Protein AF-C5FJ53-F1 (afdb_monomer_lite)

Sequence (324 aa):
MSSQLTPERYTAMDILFANTPKKEEKKKDEIVMPGLEPKLEISQISFTSEFIPLEDAFGDQIPAKVPLSEVIWNDHQASTCRITSSVELDSQTAEPGPSINYDMLNKMIINVPRRMPDTYVKAFQILALTRVRYLAAYQVFMEEKRNTTDSFATGKILFDKKLHIHRNPTLYSKSVAAENEAALRKIFTECAKLKEQFEEYRRNLMRSIYELIRVKGLAMPYIVRLRAAYLEVQRQCQEQKERERLEKVRLENERNEKKRLAREKTRRENAQKVALKEDAATKARKALEAEAWAAYLAKSKRQREEDEADHSRGAKRVNLGNGY

Organism: Arthroderma otae (strain ATCC MYA-4605 / CBS 113480) (NCBI:txid554155)

Radius of gyration: 55.35 Å; chains: 1; bounding box: 138×81×182 Å

Structure (mmCIF, N/CA/C/O backbone):
data_AF-C5FJ53-F1
#
_entry.id   AF-C5FJ53-F1
#
loop_
_atom_site.group_PDB
_atom_site.id
_atom_site.type_symbol
_atom_site.label_atom_id
_atom_site.label_alt_id
_atom_site.label_comp_id
_atom_site.label_asym_id
_atom_site.label_entity_id
_atom_site.label_seq_id
_atom_site.pdbx_PDB_ins_code
_atom_site.Cartn_x
_atom_site.Cartn_y
_atom_site.Cartn_z
_atom_site.occupancy
_atom_site.B_iso_or_equiv
_atom_site.auth_seq_id
_atom_site.auth_comp_id
_atom_site.auth_asym_id
_atom_site.auth_atom_id
_atom_site.pdbx_PDB_model_num
ATOM 1 N N . MET A 1 1 ? 11.685 68.235 -24.051 1.00 38.06 1 MET A N 1
ATOM 2 C CA . MET A 1 1 ? 12.787 67.469 -23.440 1.00 38.06 1 MET A CA 1
ATOM 3 C C . MET A 1 1 ? 12.927 66.155 -24.184 1.00 38.06 1 MET A C 1
ATOM 5 O O . MET A 1 1 ? 11.978 65.393 -24.227 1.00 38.06 1 MET A O 1
ATOM 9 N N . SER A 1 2 ? 14.069 66.042 -24.858 1.00 28.28 2 SER A N 1
ATOM 10 C CA . SER A 1 2 ? 14.897 64.884 -25.212 1.00 28.28 2 SER A CA 1
ATOM 11 C C . SER A 1 2 ? 14.345 63.466 -25.426 1.00 28.28 2 SER A C 1
ATOM 13 O O . SER A 1 2 ? 13.610 62.918 -24.614 1.00 28.28 2 SER A O 1
ATOM 15 N N . SER A 1 3 ? 14.963 62.876 -26.464 1.00 30.33 3 SER A N 1
ATOM 16 C CA . SER A 1 3 ? 15.397 61.478 -26.682 1.00 30.33 3 SER A CA 1
ATOM 17 C C . SER A 1 3 ? 14.323 60.433 -26.999 1.00 30.33 3 SER A C 1
ATOM 19 O O . SER A 1 3 ? 13.545 60.061 -26.136 1.00 30.33 3 SER A O 1
ATOM 21 N N . GLN A 1 4 ? 14.153 60.046 -28.273 1.00 30.70 4 GLN A N 1
ATOM 22 C CA . GLN A 1 4 ? 14.988 59.115 -29.075 1.00 30.70 4 GLN A CA 1
ATOM 23 C C . GLN A 1 4 ? 14.782 57.639 -28.676 1.00 30.70 4 GLN A C 1
ATOM 25 O O . GLN A 1 4 ? 15.189 57.253 -27.590 1.00 30.70 4 GLN A O 1
ATOM 30 N N . LEU A 1 5 ? 14.256 56.803 -29.585 1.00 31.23 5 LEU A N 1
ATOM 31 C CA . LEU A 1 5 ? 15.034 55.774 -30.304 1.00 31.23 5 LEU A CA 1
ATOM 32 C C . LEU A 1 5 ? 14.147 54.908 -31.228 1.00 31.23 5 LEU A C 1
ATOM 34 O O . LEU A 1 5 ? 13.017 54.549 -30.928 1.00 31.23 5 LEU A O 1
ATOM 38 N N . THR A 1 6 ? 14.750 54.665 -32.384 1.00 41.12 6 THR A N 1
ATOM 39 C CA . THR A 1 6 ? 14.455 53.939 -33.632 1.00 41.12 6 THR A CA 1
ATOM 40 C C . THR A 1 6 ? 13.699 52.594 -33.626 1.00 41.12 6 THR A C 1
ATOM 42 O O . THR A 1 6 ? 13.619 51.924 -32.603 1.00 41.12 6 THR A O 1
ATOM 45 N N . PRO A 1 7 ? 13.227 52.151 -34.820 1.00 41.06 7 PRO A N 1
ATOM 46 C CA . PRO A 1 7 ? 12.504 50.900 -35.027 1.00 41.06 7 PRO A CA 1
ATOM 47 C C . PRO A 1 7 ? 13.460 49.740 -35.344 1.00 41.06 7 PRO A C 1
ATOM 49 O O . PRO A 1 7 ? 14.230 49.813 -36.304 1.00 41.06 7 PRO A O 1
ATOM 52 N N . GLU A 1 8 ? 13.368 48.634 -34.606 1.00 36.00 8 GLU A N 1
ATOM 53 C CA . GLU A 1 8 ? 13.992 47.377 -35.024 1.00 36.00 8 GLU A CA 1
ATOM 54 C C . GLU A 1 8 ? 13.001 46.505 -35.795 1.00 36.00 8 GLU A C 1
ATOM 56 O O . GLU A 1 8 ? 11.926 46.119 -35.338 1.00 36.00 8 GLU A O 1
ATOM 61 N N . ARG A 1 9 ? 13.408 46.248 -37.037 1.00 34.94 9 ARG A N 1
ATOM 62 C CA . ARG A 1 9 ? 12.821 45.332 -38.002 1.00 34.94 9 ARG A CA 1
ATOM 63 C C . ARG A 1 9 ? 12.838 43.910 -37.440 1.00 34.94 9 ARG A C 1
ATOM 65 O O . ARG A 1 9 ? 13.885 43.268 -37.461 1.00 34.94 9 ARG A O 1
ATOM 72 N N . TYR A 1 10 ? 11.680 43.374 -37.073 1.00 29.88 10 TYR A N 1
ATOM 73 C CA . TYR A 1 10 ? 11.502 41.925 -37.074 1.00 29.88 10 TYR A CA 1
ATOM 74 C C . TYR A 1 10 ? 11.231 41.471 -38.507 1.00 29.88 10 TYR A C 1
ATOM 76 O O . TYR A 1 10 ? 10.273 41.882 -39.163 1.00 29.88 10 TYR A O 1
ATOM 84 N N . THR A 1 11 ? 12.172 40.688 -39.018 1.00 35.72 11 THR A N 1
ATOM 85 C CA . THR A 1 11 ? 12.130 40.055 -40.330 1.00 35.72 11 THR A CA 1
ATOM 86 C C . THR A 1 11 ? 11.096 38.934 -40.327 1.00 35.72 11 THR A C 1
ATOM 88 O O . THR A 1 11 ? 10.921 38.209 -39.352 1.00 35.72 11 THR A O 1
ATOM 91 N N . ALA A 1 12 ? 10.381 38.822 -41.443 1.00 35.25 12 ALA A N 1
ATOM 92 C CA . ALA A 1 12 ? 9.337 37.845 -41.689 1.00 35.25 12 ALA A CA 1
ATOM 93 C C . ALA A 1 12 ? 9.888 36.408 -41.675 1.00 35.25 12 ALA A C 1
ATOM 95 O O . ALA A 1 12 ? 10.309 35.901 -42.709 1.00 35.25 12 ALA A O 1
ATOM 96 N N . MET A 1 13 ? 9.881 35.758 -40.510 1.00 33.44 13 MET A N 1
ATOM 97 C CA . MET A 1 13 ? 10.028 34.300 -40.379 1.00 33.44 13 MET A CA 1
ATOM 98 C C . MET A 1 13 ? 9.251 33.690 -39.195 1.00 33.44 13 MET A C 1
ATOM 100 O O . MET A 1 13 ? 9.350 32.490 -38.977 1.00 33.44 13 MET A O 1
ATOM 104 N N . ASP A 1 14 ? 8.406 34.459 -38.496 1.00 35.28 14 ASP A N 1
ATOM 105 C CA . ASP A 1 14 ? 7.606 33.954 -37.360 1.00 35.28 14 ASP A CA 1
ATOM 106 C C . ASP A 1 14 ? 6.097 33.808 -37.657 1.00 35.28 14 ASP A C 1
ATOM 108 O O . ASP A 1 14 ? 5.305 33.501 -36.770 1.00 35.28 14 ASP A O 1
ATOM 112 N N . ILE A 1 15 ? 5.665 33.979 -38.915 1.00 38.03 15 ILE A N 1
ATOM 113 C CA . ILE A 1 15 ? 4.230 34.003 -39.293 1.00 38.03 15 ILE A CA 1
ATOM 114 C C . ILE A 1 15 ? 3.794 32.744 -40.079 1.00 38.03 15 ILE A C 1
ATOM 116 O O . ILE A 1 15 ? 2.753 32.735 -40.725 1.00 38.03 15 ILE A O 1
ATOM 120 N N . LEU A 1 16 ? 4.539 31.631 -40.022 1.00 32.56 16 LEU A N 1
ATOM 121 C CA . LEU A 1 16 ? 4.190 30.419 -40.797 1.00 32.56 16 LEU A CA 1
ATOM 122 C C . LEU A 1 16 ? 3.859 29.147 -40.001 1.00 32.56 16 LEU A C 1
ATOM 124 O O . LEU A 1 16 ? 3.603 28.118 -40.617 1.00 32.56 16 LEU A O 1
ATOM 128 N N . PHE A 1 17 ? 3.741 29.199 -38.667 1.00 36.19 17 PHE A N 1
ATOM 129 C CA . PHE A 1 17 ? 3.297 28.031 -37.876 1.00 36.19 17 PHE A CA 1
ATOM 130 C C . PHE A 1 17 ? 2.236 28.319 -36.805 1.00 36.19 17 PHE A C 1
ATOM 132 O O . PHE A 1 17 ? 2.062 27.544 -35.868 1.00 36.19 17 PHE A O 1
ATOM 139 N N . ALA A 1 18 ? 1.455 29.383 -36.968 1.00 36.34 18 ALA A N 1
ATOM 140 C CA . ALA A 1 18 ? 0.259 29.616 -36.164 1.00 36.34 18 ALA A CA 1
ATOM 141 C C . ALA A 1 18 ? -0.982 29.404 -37.034 1.00 36.34 18 ALA A C 1
ATOM 143 O O . ALA A 1 18 ? -1.546 30.375 -37.516 1.00 36.34 18 ALA A O 1
ATOM 144 N N . ASN A 1 19 ? -1.331 28.141 -37.311 1.00 36.72 19 ASN A N 1
ATOM 145 C CA . ASN A 1 19 ? -2.699 27.660 -37.573 1.00 36.72 19 ASN A CA 1
ATOM 146 C C . ASN A 1 19 ? -2.670 26.208 -38.073 1.00 36.72 19 ASN A C 1
ATOM 148 O O . ASN A 1 19 ? -2.730 25.929 -39.267 1.00 36.72 19 ASN A O 1
ATOM 152 N N . THR A 1 20 ? -2.638 25.260 -37.137 1.00 31.09 20 THR A N 1
ATOM 153 C CA . THR A 1 20 ? -3.285 23.958 -37.346 1.00 31.09 20 THR A CA 1
ATOM 154 C C . THR A 1 20 ? -4.232 23.699 -36.171 1.00 31.09 20 THR A C 1
ATOM 156 O O . THR A 1 20 ? -3.906 24.062 -35.037 1.00 31.09 20 THR A O 1
ATOM 159 N N . PRO A 1 21 ? -5.443 23.163 -36.418 1.00 32.06 21 PRO A N 1
ATOM 160 C CA . PRO A 1 21 ? -6.493 23.124 -35.413 1.00 32.06 21 PRO A CA 1
ATOM 161 C C . PRO A 1 21 ? -6.109 22.177 -34.278 1.00 32.06 21 PRO A C 1
ATOM 163 O O . PRO A 1 21 ? -5.765 21.016 -34.514 1.00 32.06 21 PRO A O 1
ATOM 166 N N . LYS A 1 22 ? -6.204 22.679 -33.040 1.00 30.47 22 LYS A N 1
ATOM 167 C CA . LYS A 1 22 ? -6.139 21.883 -31.813 1.00 30.47 22 LYS A CA 1
ATOM 168 C C . LYS A 1 22 ? -7.202 20.792 -31.897 1.00 30.47 22 LYS A C 1
ATOM 170 O O . LYS A 1 22 ? -8.390 21.055 -31.735 1.00 30.47 22 LYS A O 1
ATOM 175 N N . LYS A 1 23 ? -6.764 19.567 -32.171 1.00 32.50 23 LYS A N 1
ATOM 176 C CA . LYS A 1 23 ? -7.568 18.369 -31.962 1.00 32.50 23 LYS A CA 1
ATOM 177 C C . LYS A 1 23 ? -7.852 18.321 -30.465 1.00 32.50 23 LYS A C 1
ATOM 179 O O . LYS A 1 23 ? -6.918 18.182 -29.681 1.00 32.50 23 LYS A O 1
ATOM 184 N N . GLU A 1 24 ? -9.112 18.506 -30.090 1.00 35.25 24 GLU A N 1
ATOM 185 C CA . GLU A 1 24 ? -9.587 18.276 -28.733 1.00 35.25 24 GLU A CA 1
ATOM 186 C C . GLU A 1 24 ? -9.126 16.883 -28.296 1.00 35.25 24 GLU A C 1
ATOM 188 O O . GLU A 1 24 ? -9.609 15.853 -28.780 1.00 35.25 24 GLU A O 1
ATOM 193 N N . GLU A 1 25 ? -8.139 16.846 -27.403 1.00 34.62 25 GLU A N 1
ATOM 194 C CA . GLU A 1 25 ? -7.894 15.671 -26.593 1.00 34.62 25 GLU A CA 1
ATOM 195 C C . GLU A 1 25 ? -9.165 15.470 -25.782 1.00 34.62 25 GLU A C 1
ATOM 197 O O . GLU A 1 25 ? -9.445 16.203 -24.833 1.00 34.62 25 GLU A O 1
ATOM 202 N N . LYS A 1 26 ? -9.973 14.488 -26.197 1.00 33.44 26 LYS A N 1
ATOM 203 C CA . LYS A 1 26 ? -10.979 13.889 -25.329 1.00 33.44 26 LYS A CA 1
ATOM 204 C C . LYS A 1 26 ? -10.284 13.635 -24.000 1.00 33.44 26 LYS A C 1
ATOM 206 O O . LYS A 1 26 ? -9.439 12.739 -23.933 1.00 33.44 26 LYS A O 1
ATOM 211 N N . LYS A 1 27 ? -10.629 14.425 -22.978 1.00 36.28 27 LYS A N 1
ATOM 212 C CA . LYS A 1 27 ? -10.390 14.075 -21.583 1.00 36.28 27 LYS A CA 1
ATOM 213 C C . LYS A 1 27 ? -10.936 12.664 -21.444 1.00 36.28 27 LYS A C 1
ATOM 215 O O . LYS A 1 27 ? -12.145 12.454 -21.458 1.00 36.28 27 LYS A O 1
ATOM 220 N N . LYS A 1 28 ? -10.041 11.678 -21.456 1.00 35.47 28 LYS A N 1
ATOM 221 C CA . LYS A 1 28 ? -10.378 10.384 -20.898 1.00 35.47 28 LYS A CA 1
ATOM 222 C C . LYS A 1 28 ? -10.712 10.714 -19.462 1.00 35.47 28 LYS A C 1
ATOM 224 O O . LYS A 1 28 ? -9.880 11.322 -18.793 1.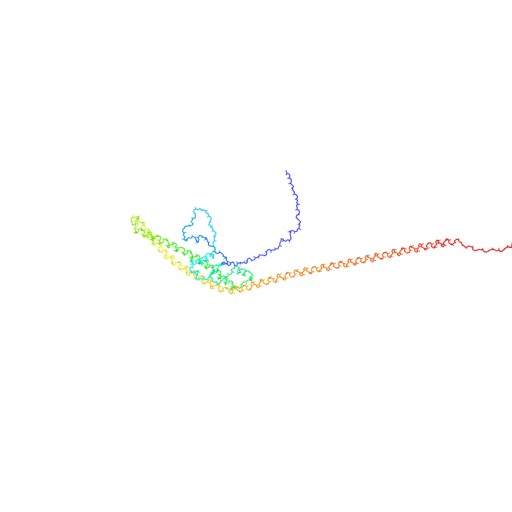00 35.47 28 LYS A O 1
ATOM 229 N N . ASP A 1 29 ? -11.919 10.369 -19.045 1.00 33.62 29 ASP A N 1
ATOM 230 C CA . ASP A 1 29 ? -12.224 10.237 -17.635 1.00 33.62 29 ASP A CA 1
ATOM 231 C C . ASP A 1 29 ? -11.165 9.288 -17.078 1.00 33.62 29 ASP A C 1
ATOM 233 O O . ASP A 1 29 ? -11.196 8.070 -17.282 1.00 33.62 29 ASP A O 1
ATOM 237 N N . GLU A 1 30 ? -10.122 9.877 -16.504 1.00 34.84 30 GLU A N 1
ATOM 238 C CA . GLU A 1 30 ? -9.178 9.172 -15.676 1.00 34.84 30 GLU A CA 1
ATOM 239 C C . GLU A 1 30 ? -10.055 8.665 -14.543 1.00 34.84 30 GLU A C 1
ATOM 241 O O . GLU A 1 30 ? -10.566 9.443 -13.737 1.00 34.84 30 GLU A O 1
ATOM 246 N N . ILE A 1 31 ? -10.340 7.363 -14.544 1.00 36.78 31 ILE A N 1
ATOM 247 C CA . ILE A 1 31 ? -10.927 6.712 -13.384 1.00 36.78 31 ILE A CA 1
ATOM 248 C C . ILE A 1 31 ? -9.827 6.779 -12.324 1.00 36.78 31 ILE A C 1
ATOM 250 O O . ILE A 1 31 ? -9.048 5.842 -12.155 1.00 36.78 31 ILE A O 1
ATOM 254 N N . VAL A 1 32 ? -9.718 7.934 -11.665 1.00 34.34 32 VAL A N 1
ATOM 255 C CA . VAL A 1 32 ? -8.952 8.108 -10.442 1.00 34.34 32 VAL A CA 1
ATOM 256 C C . VAL A 1 32 ? -9.669 7.231 -9.442 1.00 34.34 32 VAL A C 1
ATOM 258 O O . VAL A 1 32 ? -10.730 7.568 -8.929 1.00 34.34 32 VAL A O 1
ATOM 261 N N . MET A 1 33 ? -9.135 6.031 -9.269 1.00 37.84 33 MET A N 1
ATOM 262 C CA . MET A 1 33 ? -9.578 5.092 -8.263 1.00 37.84 33 MET A CA 1
ATOM 263 C C . MET A 1 33 ? -9.281 5.696 -6.890 1.00 37.84 33 MET A C 1
ATOM 265 O O . MET A 1 33 ? -8.108 5.755 -6.513 1.00 37.84 33 MET A O 1
ATOM 269 N N . PRO A 1 34 ? -10.295 6.135 -6.125 1.00 34.12 34 PRO A N 1
ATOM 270 C CA . PRO A 1 34 ? -10.064 6.601 -4.768 1.00 34.12 34 PRO A CA 1
ATOM 271 C C . PRO A 1 34 ? -9.574 5.396 -3.951 1.00 34.12 34 PRO A C 1
ATOM 273 O O . PRO A 1 34 ? -10.239 4.359 -3.936 1.00 34.12 34 PRO A O 1
ATOM 276 N N . GLY A 1 35 ? -8.405 5.497 -3.311 1.00 40.66 35 GLY A N 1
ATOM 277 C CA . GLY A 1 35 ? -7.910 4.464 -2.383 1.00 40.66 35 GLY A CA 1
ATOM 278 C C . GLY A 1 35 ? -6.490 3.927 -2.610 1.00 40.66 35 GLY A C 1
ATOM 279 O O . GLY A 1 35 ? -6.059 3.061 -1.851 1.00 40.66 35 GLY A O 1
ATOM 280 N N . LEU A 1 36 ? -5.744 4.440 -3.596 1.00 43.88 36 LEU A N 1
ATOM 281 C CA . LEU A 1 36 ? -4.305 4.155 -3.772 1.00 43.88 36 LEU A CA 1
ATOM 282 C C . LEU A 1 36 ? -3.393 5.283 -3.260 1.00 43.88 36 LEU A C 1
ATOM 284 O O . LEU A 1 36 ? -2.184 5.244 -3.486 1.00 43.88 36 LEU A O 1
ATOM 288 N N . GLU A 1 37 ? -3.951 6.270 -2.551 1.00 43.34 37 GLU A N 1
ATOM 289 C CA . GLU A 1 37 ? -3.151 7.297 -1.888 1.00 43.34 37 GLU A CA 1
ATOM 290 C C . GLU A 1 37 ? -2.375 6.702 -0.696 1.00 43.34 37 GLU A C 1
ATOM 292 O O . GLU A 1 37 ? -2.922 5.918 0.095 1.00 43.34 37 GLU A O 1
ATOM 297 N N . PRO A 1 38 ? -1.085 7.048 -0.552 1.00 44.16 38 PRO A N 1
ATOM 298 C CA . PRO A 1 38 ? -0.211 6.407 0.421 1.00 44.16 38 PRO A CA 1
ATOM 299 C C . PRO A 1 38 ? -0.461 6.854 1.866 1.00 44.16 38 PRO A C 1
ATOM 301 O O . PRO A 1 38 ? 0.029 6.191 2.776 1.00 44.16 38 PRO A O 1
ATOM 304 N N . LYS A 1 39 ? -1.201 7.941 2.120 1.00 47.34 39 LYS A N 1
ATOM 305 C CA . LYS A 1 39 ? -1.243 8.556 3.453 1.00 47.34 39 LYS A CA 1
ATOM 306 C C . LYS A 1 39 ? -2.652 8.989 3.850 1.00 47.34 39 LYS A C 1
ATOM 308 O O . LYS A 1 39 ? -3.074 10.105 3.580 1.00 47.34 39 LYS A O 1
ATOM 313 N N . LEU A 1 40 ? -3.362 8.099 4.544 1.00 52.38 40 LEU A N 1
ATOM 314 C CA . LEU A 1 40 ? -4.388 8.532 5.492 1.00 52.38 40 LEU A CA 1
ATOM 315 C C . LEU A 1 40 ? -3.639 9.122 6.690 1.00 52.38 40 LEU A C 1
ATOM 317 O O . LEU A 1 40 ? -3.005 8.403 7.463 1.00 52.38 40 LEU A O 1
ATOM 321 N N . GLU A 1 41 ? -3.614 10.446 6.750 1.00 46.38 41 GLU A N 1
ATOM 322 C CA . GLU A 1 41 ? -2.943 11.209 7.796 1.00 46.38 41 GLU A CA 1
ATOM 323 C C . GLU A 1 41 ? -3.927 11.482 8.933 1.00 46.38 41 GLU A C 1
ATOM 325 O O . GLU A 1 41 ? -5.022 11.996 8.693 1.00 46.38 41 GLU A O 1
ATOM 330 N N . ILE A 1 42 ? -3.535 11.170 10.169 1.00 40.50 42 ILE A N 1
ATOM 331 C CA . ILE A 1 42 ? -4.319 11.522 11.357 1.00 40.50 42 ILE A CA 1
ATOM 332 C C . ILE A 1 42 ? -3.659 12.730 12.031 1.00 40.50 42 ILE A C 1
ATOM 334 O O . ILE A 1 42 ? -2.433 12.865 12.040 1.00 40.50 42 ILE A O 1
ATOM 338 N N . SER A 1 43 ? -4.467 13.646 12.569 1.00 40.72 43 SER A N 1
ATOM 339 C CA . SER A 1 43 ? -3.953 14.743 13.390 1.00 40.72 43 SER A CA 1
ATOM 340 C C . SER A 1 43 ? -3.283 14.190 14.652 1.00 40.72 43 SER A C 1
ATOM 342 O O . SER A 1 43 ? -3.821 13.314 15.320 1.00 40.72 43 SER A O 1
ATOM 344 N N . GLN A 1 44 ? -2.114 14.723 15.016 1.00 40.66 44 GLN A N 1
ATOM 345 C CA . GLN A 1 44 ? -1.325 14.248 16.163 1.00 40.66 44 GLN A CA 1
ATOM 346 C C . GLN A 1 44 ? -2.086 14.337 17.509 1.00 40.66 44 GLN A C 1
ATOM 348 O O . GLN A 1 44 ? -1.779 13.605 18.444 1.00 40.66 44 GLN A O 1
ATOM 353 N N . ILE A 1 45 ? -3.150 15.153 17.567 1.00 40.12 45 ILE A N 1
ATOM 354 C CA . ILE A 1 45 ? -4.088 15.301 18.697 1.00 40.12 45 ILE A CA 1
ATOM 355 C C . ILE A 1 45 ? -4.749 13.958 19.090 1.00 40.12 45 ILE A C 1
ATOM 357 O O . ILE A 1 45 ? -5.128 13.754 20.249 1.00 40.12 45 ILE A O 1
ATOM 361 N N . SER A 1 46 ? -4.859 12.995 18.166 1.00 42.12 46 SER A N 1
ATOM 362 C CA . SER A 1 46 ? -5.388 11.662 18.478 1.00 42.12 46 SER A CA 1
ATOM 363 C C . SER A 1 46 ? -4.427 10.789 19.304 1.00 42.12 46 SER A C 1
ATOM 365 O O . SER A 1 46 ? -4.903 9.853 19.942 1.00 42.12 46 SER A O 1
ATOM 367 N N . PHE A 1 47 ? -3.120 11.095 19.337 1.00 34.62 47 PHE A N 1
ATOM 368 C CA . PHE A 1 47 ? -2.068 10.266 19.963 1.00 34.62 47 PHE A CA 1
ATOM 369 C C . PHE A 1 47 ? -1.698 10.645 21.398 1.00 34.62 47 PHE A C 1
ATOM 371 O O . PHE A 1 47 ? -0.993 9.896 22.066 1.00 34.62 47 PHE A O 1
ATOM 378 N N . THR A 1 48 ? -2.157 11.790 21.893 1.00 34.38 48 THR A N 1
ATOM 379 C CA . THR A 1 48 ? -1.583 12.434 23.083 1.00 34.38 48 THR A CA 1
ATOM 380 C C . THR A 1 48 ? -2.577 12.597 24.237 1.00 34.38 48 THR A C 1
ATOM 382 O O . THR A 1 48 ? -2.730 13.701 24.753 1.00 34.38 48 THR A O 1
ATOM 385 N N . SER A 1 49 ? -3.273 11.544 24.685 1.00 35.19 49 SER A N 1
ATOM 386 C CA . SER A 1 49 ? -3.895 11.620 26.025 1.00 35.19 49 SER A CA 1
ATOM 387 C C . SER A 1 49 ? -3.978 10.306 26.794 1.00 35.19 49 SER A C 1
ATOM 389 O O . SER A 1 49 ? -5.030 9.953 27.316 1.00 35.19 49 SER A O 1
ATOM 391 N N . GLU A 1 50 ? -2.857 9.611 26.973 1.00 31.14 50 GLU A N 1
ATOM 392 C CA . GLU A 1 50 ? -2.804 8.710 28.135 1.00 31.14 50 GLU A CA 1
ATOM 393 C C . GLU A 1 50 ? -2.665 9.484 29.462 1.00 31.14 50 GLU A C 1
ATOM 395 O O . GLU A 1 50 ? -3.008 8.940 30.504 1.00 31.14 50 GLU A O 1
ATOM 400 N N . PHE A 1 51 ? -2.294 10.774 29.453 1.00 32.75 51 PHE A N 1
ATOM 401 C CA . PHE A 1 51 ? -2.316 11.645 30.636 1.00 32.75 51 PHE A CA 1
ATOM 402 C C . PHE A 1 51 ? -2.595 13.115 30.214 1.00 32.75 51 PHE A C 1
ATOM 404 O O . PHE A 1 51 ? -1.995 13.602 29.267 1.00 32.75 51 PHE A O 1
ATOM 411 N N . ILE A 1 52 ? -3.562 13.769 30.873 1.00 29.53 52 ILE A N 1
ATOM 412 C CA . ILE A 1 52 ? -4.065 15.177 30.806 1.00 29.53 52 ILE A CA 1
ATOM 413 C C . ILE A 1 52 ? -3.031 16.259 30.356 1.00 29.53 52 ILE A C 1
ATOM 415 O O . ILE A 1 52 ? -1.869 16.118 30.724 1.00 29.53 52 ILE A O 1
ATOM 419 N N . PRO A 1 53 ? -3.433 17.474 29.896 1.00 32.84 53 PRO A N 1
ATOM 420 C CA . PRO A 1 53 ? -4.176 17.915 28.703 1.00 32.84 53 PRO A CA 1
ATOM 421 C C . PRO A 1 53 ? -3.218 18.508 27.624 1.00 32.84 53 PRO A C 1
ATOM 423 O O . PRO A 1 53 ? -2.056 18.782 27.901 1.00 32.84 53 PRO A O 1
ATOM 426 N N . LEU A 1 54 ? -3.693 18.798 26.407 1.00 30.03 54 LEU A N 1
ATOM 427 C CA . LEU A 1 54 ? -2.974 19.689 25.474 1.00 30.03 54 LEU A CA 1
ATOM 428 C C . LEU A 1 54 ? -3.863 20.872 25.091 1.00 30.03 54 LEU A C 1
ATOM 430 O O . LEU A 1 54 ? -4.351 20.977 23.971 1.00 30.03 54 LEU A O 1
ATOM 434 N N . GLU A 1 55 ? -4.054 21.775 26.043 1.00 33.31 55 GLU A N 1
ATOM 435 C CA . GLU A 1 55 ? -3.798 23.172 25.717 1.00 33.31 55 GLU A CA 1
ATOM 436 C C . GLU A 1 55 ? -2.430 23.476 26.317 1.00 33.31 55 GLU A C 1
ATOM 438 O O . GLU A 1 55 ? -2.249 23.397 27.533 1.00 33.31 55 GLU A O 1
ATOM 443 N N . ASP A 1 56 ? -1.448 23.739 25.459 1.00 32.75 56 ASP A N 1
ATOM 444 C CA . ASP A 1 56 ? -0.208 24.342 25.919 1.00 32.75 56 ASP A CA 1
ATOM 445 C C . ASP A 1 56 ? -0.528 25.784 26.334 1.00 32.75 56 ASP A C 1
ATOM 447 O O . ASP A 1 56 ? -1.229 26.507 25.620 1.00 32.75 56 ASP A O 1
ATOM 451 N N . ALA A 1 57 ? -0.033 26.216 27.492 1.00 35.22 57 ALA A N 1
ATOM 452 C CA . ALA A 1 57 ? -0.292 27.548 28.041 1.00 35.22 57 ALA A CA 1
ATOM 453 C C . ALA A 1 57 ? 0.367 28.680 27.217 1.00 35.22 57 ALA A C 1
ATOM 455 O O . ALA A 1 57 ? 0.257 29.853 27.577 1.00 35.22 57 ALA A O 1
ATOM 456 N N . PHE A 1 58 ? 1.040 28.344 26.111 1.00 34.78 58 PHE A N 1
ATOM 457 C CA . PHE A 1 58 ? 1.803 29.258 25.270 1.00 34.78 58 PHE A CA 1
ATOM 458 C C . PHE A 1 58 ? 1.664 28.921 23.770 1.00 34.78 58 PHE A C 1
ATOM 460 O O . PHE A 1 58 ? 2.587 28.417 23.153 1.00 34.78 58 PHE A O 1
ATOM 467 N N . GLY A 1 59 ? 0.504 29.206 23.173 1.00 41.91 59 GLY A N 1
ATOM 468 C CA . GLY A 1 59 ? 0.363 29.835 21.843 1.00 41.91 59 GLY A CA 1
ATOM 469 C C . GLY A 1 59 ? 1.125 29.367 20.583 1.00 41.91 59 GLY A C 1
ATOM 470 O O . GLY A 1 59 ? 1.080 30.131 19.621 1.00 41.91 59 GLY A O 1
ATOM 471 N N . ASP A 1 60 ? 1.761 28.194 20.509 1.00 31.77 60 ASP A N 1
ATOM 472 C CA . ASP A 1 60 ? 2.524 27.767 19.317 1.00 31.77 60 ASP A CA 1
ATOM 473 C C . ASP A 1 60 ? 1.920 26.571 18.540 1.00 31.77 60 ASP A C 1
ATOM 475 O O . ASP A 1 60 ? 1.120 25.781 19.040 1.00 31.77 60 ASP A O 1
ATOM 479 N N . GLN A 1 61 ? 2.262 26.505 17.243 1.00 38.28 61 GLN A N 1
ATOM 480 C CA . GLN A 1 61 ? 1.629 25.699 16.186 1.00 38.28 61 GLN A CA 1
ATOM 481 C C . GLN A 1 61 ? 1.568 24.183 16.466 1.00 38.28 61 GLN A C 1
ATOM 483 O O . GLN A 1 61 ? 2.569 23.548 16.784 1.00 38.28 61 GLN A O 1
ATOM 488 N N . ILE A 1 62 ? 0.397 23.585 16.205 1.00 39.28 62 ILE A N 1
ATOM 489 C CA . ILE A 1 62 ? 0.162 22.129 16.193 1.00 39.28 62 ILE A CA 1
ATOM 490 C C . ILE A 1 62 ? 1.142 21.455 15.202 1.00 39.28 62 ILE A C 1
ATOM 492 O O . ILE A 1 62 ? 1.070 21.767 14.007 1.00 39.28 62 ILE A O 1
ATOM 496 N N . PRO A 1 63 ? 2.028 20.527 15.628 1.00 43.81 63 PRO A N 1
ATOM 497 C CA . PRO A 1 63 ? 2.994 19.899 14.729 1.00 43.81 63 PRO A CA 1
ATOM 498 C C . PRO A 1 63 ? 2.397 18.767 13.870 1.00 43.81 63 PRO A C 1
ATOM 500 O O . PRO A 1 63 ? 1.231 18.387 13.988 1.00 43.81 63 PRO A O 1
ATOM 503 N N . ALA A 1 64 ? 3.228 18.283 12.939 1.00 47.25 64 ALA A N 1
ATOM 504 C CA . ALA A 1 64 ? 2.891 17.504 11.748 1.00 47.25 64 ALA A CA 1
ATOM 505 C C . ALA A 1 64 ? 2.019 16.251 11.974 1.00 47.25 64 ALA A C 1
ATOM 507 O O . ALA A 1 64 ? 2.225 15.458 12.889 1.00 47.25 64 ALA A O 1
ATOM 508 N N . LYS A 1 65 ? 1.070 16.039 11.051 1.00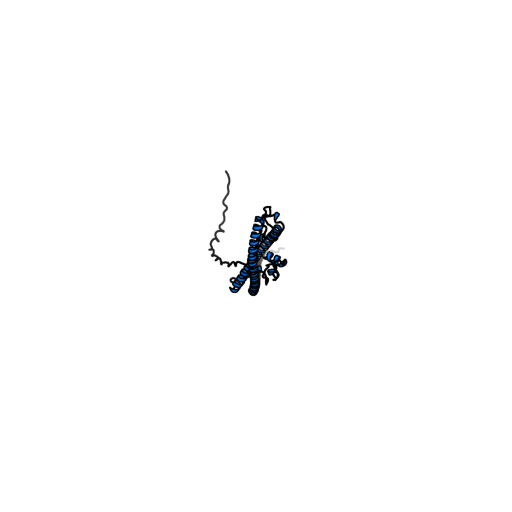 58.66 65 LYS A N 1
ATOM 509 C CA . LYS A 1 65 ? 0.228 14.838 10.984 1.00 58.66 65 LYS A CA 1
ATOM 510 C C . LYS A 1 65 ? 1.094 13.581 10.825 1.00 58.66 65 LYS A C 1
ATOM 512 O O . LYS A 1 65 ? 1.962 13.539 9.953 1.00 58.66 65 LYS A O 1
ATOM 517 N N . VAL A 1 66 ? 0.826 12.554 11.629 1.00 63.66 66 VAL A N 1
ATOM 518 C CA . VAL A 1 66 ? 1.525 11.261 11.559 1.00 63.66 66 VAL A CA 1
ATOM 519 C C . VAL A 1 66 ? 0.742 10.324 10.626 1.00 63.66 66 VAL A C 1
ATOM 521 O O . VAL A 1 66 ? -0.494 10.277 10.704 1.00 63.66 66 VAL A O 1
ATOM 524 N N . PRO A 1 67 ? 1.404 9.577 9.722 1.00 71.69 67 PRO A N 1
ATOM 525 C CA . PRO A 1 67 ? 0.732 8.583 8.891 1.00 71.69 67 PRO A CA 1
ATOM 526 C C . PRO A 1 67 ? 0.091 7.477 9.737 1.00 71.69 67 PRO A C 1
ATOM 528 O O . PRO A 1 67 ? 0.724 6.919 10.631 1.00 71.69 67 PRO A O 1
ATOM 531 N N . LEU A 1 68 ? -1.139 7.078 9.406 1.00 74.81 68 LEU A N 1
ATOM 532 C CA . LEU A 1 68 ? -1.843 6.012 10.129 1.00 74.81 68 LEU A CA 1
ATOM 533 C C . LEU A 1 68 ? -1.116 4.654 10.085 1.00 74.81 68 LEU A C 1
ATOM 535 O O . LEU A 1 68 ? -1.249 3.852 11.002 1.00 74.81 68 LEU A O 1
ATOM 539 N N . SER A 1 69 ? -0.319 4.384 9.052 1.00 77.19 69 SER A N 1
ATOM 540 C CA . SER A 1 69 ? 0.506 3.172 9.008 1.00 77.19 69 SER A CA 1
ATOM 541 C C . SER A 1 69 ? 1.568 3.157 10.112 1.00 77.19 69 SER A C 1
ATOM 543 O O . SER A 1 69 ? 1.767 2.139 10.764 1.00 77.19 69 SER A O 1
ATOM 545 N N . GLU A 1 70 ? 2.217 4.289 10.376 1.00 79.56 70 GLU A N 1
ATOM 546 C CA . GLU A 1 70 ? 3.235 4.399 11.426 1.00 79.56 70 GLU A CA 1
ATOM 547 C C . GLU A 1 70 ? 2.626 4.175 12.813 1.00 79.56 70 GLU A C 1
ATOM 549 O O . GLU A 1 70 ? 3.182 3.466 13.646 1.00 79.56 70 GLU A O 1
ATOM 554 N N . VAL A 1 71 ? 1.418 4.693 13.013 1.00 76.25 71 VAL A N 1
ATOM 555 C CA . VAL A 1 71 ? 0.612 4.473 14.216 1.00 76.25 71 VAL A CA 1
ATOM 556 C C . VAL A 1 71 ? 0.351 2.990 14.452 1.00 76.25 71 VAL A C 1
ATOM 558 O O . VAL A 1 71 ? 0.653 2.467 15.524 1.00 76.25 71 VAL A O 1
ATOM 561 N N . ILE A 1 72 ? -0.214 2.313 13.448 1.00 80.31 72 ILE A N 1
ATOM 562 C CA . ILE A 1 72 ? -0.580 0.898 13.554 1.00 80.31 72 ILE A CA 1
ATOM 563 C C . ILE A 1 72 ? 0.668 0.056 13.830 1.00 80.31 72 ILE A C 1
ATOM 565 O O . ILE A 1 72 ? 0.622 -0.888 14.619 1.00 80.31 72 ILE A O 1
ATOM 569 N N . TRP A 1 73 ? 1.786 0.401 13.188 1.00 83.62 73 TRP A N 1
ATOM 570 C CA . TRP A 1 73 ? 3.056 -0.283 13.387 1.00 83.62 73 TRP A CA 1
ATOM 571 C C . TRP A 1 73 ? 3.601 -0.101 14.806 1.00 83.62 73 TRP A C 1
ATOM 573 O O . TRP A 1 73 ? 4.003 -1.079 15.434 1.00 83.62 73 TRP A O 1
ATOM 583 N N . ASN A 1 74 ? 3.560 1.117 15.343 1.00 79.00 74 ASN A N 1
ATOM 584 C CA . ASN A 1 74 ? 3.997 1.386 16.711 1.00 79.00 74 ASN A CA 1
ATOM 585 C C . ASN A 1 74 ? 3.136 0.629 17.730 1.00 79.00 74 ASN A C 1
ATOM 587 O O . ASN A 1 74 ? 3.678 0.018 18.650 1.00 79.00 74 ASN A O 1
ATOM 591 N N . ASP A 1 75 ? 1.816 0.590 17.532 1.00 75.06 75 ASP A N 1
ATOM 592 C CA . ASP A 1 75 ? 0.908 -0.185 18.385 1.00 75.06 75 ASP A CA 1
ATOM 593 C C . ASP A 1 75 ? 1.179 -1.696 18.319 1.00 75.06 75 ASP A C 1
ATOM 595 O O . ASP A 1 75 ? 1.074 -2.409 19.324 1.00 75.06 75 ASP A O 1
ATOM 599 N N . HIS A 1 76 ? 1.539 -2.194 17.133 1.00 77.81 76 HIS A N 1
ATOM 600 C CA . HIS A 1 76 ? 1.940 -3.584 16.928 1.00 77.81 76 HIS A CA 1
ATOM 601 C C . HIS A 1 76 ? 3.233 -3.908 17.677 1.00 77.81 76 HIS A C 1
ATOM 603 O O . HIS A 1 76 ? 3.249 -4.845 18.478 1.00 77.81 76 HIS A O 1
ATOM 609 N N . GLN A 1 77 ? 4.278 -3.091 17.502 1.00 80.31 77 GLN A N 1
ATOM 610 C CA . GLN A 1 77 ? 5.566 -3.275 18.177 1.00 80.31 77 GLN A CA 1
ATOM 611 C C . GLN A 1 77 ? 5.447 -3.165 19.698 1.00 80.31 77 GLN A C 1
ATOM 613 O O . GLN A 1 77 ? 6.004 -3.986 20.427 1.00 80.31 77 GLN A O 1
ATOM 618 N N . ALA A 1 78 ? 4.688 -2.184 20.183 1.00 74.38 78 ALA A N 1
ATOM 619 C CA . ALA A 1 78 ? 4.452 -1.980 21.606 1.00 74.38 78 ALA A CA 1
ATOM 620 C C . ALA A 1 78 ? 3.452 -2.990 22.200 1.00 74.38 78 ALA A C 1
ATOM 622 O O . ALA A 1 78 ? 3.250 -3.016 23.414 1.00 74.38 78 ALA A O 1
ATOM 623 N N . SER A 1 79 ? 2.819 -3.833 21.372 1.00 70.44 79 SER A N 1
ATOM 624 C CA . SER A 1 79 ? 1.785 -4.793 21.785 1.00 70.44 79 SER A CA 1
ATOM 625 C C . SER A 1 79 ? 0.606 -4.153 22.541 1.00 70.44 79 SER A C 1
ATOM 627 O O . SER A 1 79 ? -0.084 -4.817 23.321 1.00 70.44 79 SER A O 1
ATOM 629 N N . THR A 1 80 ? 0.334 -2.870 22.292 1.00 63.47 80 THR A N 1
ATOM 630 C CA . THR A 1 80 ? -0.737 -2.083 22.937 1.00 63.47 80 THR A CA 1
ATOM 631 C C . THR A 1 80 ? -2.119 -2.429 22.380 1.00 63.47 80 THR A C 1
ATOM 633 O O . THR A 1 80 ? -3.144 -2.193 23.035 1.00 63.47 80 THR A O 1
ATOM 636 N N . CYS A 1 81 ? -2.170 -3.024 21.185 1.00 69.62 81 CYS A N 1
ATOM 637 C CA . CYS A 1 81 ? -3.377 -3.524 20.540 1.00 69.62 81 CYS A CA 1
ATOM 638 C C . CYS A 1 81 ? -3.264 -5.033 20.277 1.00 69.62 81 CYS A C 1
ATOM 640 O O . CYS A 1 81 ? -2.644 -5.473 19.313 1.00 69.62 81 CYS A O 1
ATOM 642 N N . ARG A 1 82 ? -3.924 -5.848 21.117 1.00 72.00 82 ARG A N 1
ATOM 643 C CA . ARG A 1 82 ? -3.907 -7.324 20.996 1.00 72.00 82 ARG A CA 1
ATOM 644 C C . ARG A 1 82 ? -4.445 -7.854 19.665 1.00 72.00 82 ARG A C 1
ATOM 646 O O . ARG A 1 82 ? -4.111 -8.962 19.267 1.00 72.00 82 ARG A O 1
ATOM 653 N N . ILE A 1 83 ? -5.313 -7.089 19.006 1.00 74.25 83 ILE A N 1
ATOM 654 C CA . ILE A 1 83 ? -5.911 -7.460 17.720 1.00 74.25 83 ILE A CA 1
ATOM 655 C C . ILE A 1 83 ? -4.846 -7.449 16.632 1.00 74.25 83 ILE A C 1
ATOM 657 O O . ILE A 1 83 ? -4.668 -8.448 15.941 1.00 74.25 83 ILE A O 1
ATOM 661 N N . THR A 1 84 ? -4.112 -6.345 16.507 1.00 68.56 84 THR A N 1
ATOM 662 C CA . THR A 1 84 ? -3.065 -6.225 15.498 1.00 68.56 84 THR A CA 1
ATOM 663 C C . THR A 1 84 ? -1.827 -7.018 15.877 1.00 68.56 84 THR A C 1
ATOM 665 O O . THR A 1 84 ? -1.281 -7.675 15.001 1.00 68.56 84 THR A O 1
ATOM 668 N N . SER A 1 85 ? -1.430 -7.074 17.154 1.00 72.62 85 SER A N 1
ATOM 669 C CA . SER A 1 85 ? -0.253 -7.854 17.574 1.00 72.62 85 SER A CA 1
ATOM 670 C C . SER A 1 85 ? -0.408 -9.369 17.393 1.00 72.62 85 SER A C 1
ATOM 672 O O . SER A 1 85 ? 0.587 -10.085 17.329 1.00 72.62 85 SER A O 1
ATOM 674 N N . SER A 1 86 ? -1.642 -9.869 17.262 1.00 77.38 86 SER A N 1
ATOM 675 C CA . SER A 1 86 ? -1.921 -11.280 16.955 1.00 77.38 86 SER A CA 1
ATOM 676 C C . SER A 1 86 ? -1.751 -11.656 15.477 1.00 77.38 86 SER A C 1
ATOM 678 O O . SER A 1 86 ? -1.890 -12.827 15.123 1.00 77.38 86 SER A O 1
ATOM 680 N N . VAL A 1 87 ? -1.466 -10.681 14.609 1.00 83.62 87 VAL A N 1
ATOM 681 C CA . VAL A 1 87 ? -1.348 -10.859 13.159 1.00 83.62 87 VAL A CA 1
ATOM 682 C C . VAL A 1 87 ? -0.011 -10.292 12.687 1.00 83.62 87 VAL A C 1
ATOM 684 O O . VAL A 1 87 ? 0.451 -9.260 13.169 1.00 83.62 87 VAL A O 1
ATOM 687 N N . GLU A 1 88 ? 0.627 -10.957 11.727 1.00 86.00 88 GLU A N 1
ATOM 688 C CA . GLU A 1 88 ? 1.810 -10.400 11.070 1.00 86.00 88 GLU A CA 1
ATOM 689 C C . GLU A 1 88 ? 1.417 -9.189 10.219 1.00 86.00 88 GLU A C 1
ATOM 691 O O . GLU A 1 88 ? 0.544 -9.279 9.346 1.00 86.00 88 GLU A O 1
ATOM 696 N N . LEU A 1 89 ? 2.073 -8.059 10.486 1.00 87.69 89 LEU A N 1
ATOM 697 C CA . LEU A 1 89 ? 1.923 -6.832 9.719 1.00 87.69 89 LEU A CA 1
ATOM 698 C C . LEU A 1 89 ? 3.178 -6.571 8.893 1.00 87.69 89 LEU A C 1
ATOM 700 O O . LEU A 1 89 ? 4.304 -6.794 9.339 1.00 87.69 89 LEU A O 1
ATOM 704 N N . ASP A 1 90 ? 2.974 -6.046 7.693 1.00 86.88 90 ASP A N 1
ATOM 705 C CA . ASP A 1 90 ? 4.051 -5.493 6.885 1.00 86.88 90 ASP A CA 1
ATOM 706 C C . ASP A 1 90 ? 4.600 -4.215 7.540 1.00 86.88 90 ASP A C 1
ATOM 708 O O . ASP A 1 90 ? 3.841 -3.306 7.865 1.00 86.88 90 ASP A O 1
ATOM 712 N N . SER A 1 91 ? 5.918 -4.122 7.718 1.00 81.25 91 SER A N 1
ATOM 713 C CA . SER A 1 91 ? 6.549 -3.025 8.469 1.00 81.25 91 SER A CA 1
ATOM 714 C C . SER A 1 91 ? 6.507 -1.664 7.778 1.00 81.25 91 SER A C 1
ATOM 716 O O . SER A 1 91 ? 6.737 -0.645 8.423 1.00 81.25 91 SER A O 1
ATOM 718 N N . GLN A 1 92 ? 6.232 -1.622 6.472 1.00 79.19 92 GLN A N 1
ATOM 719 C CA . GLN A 1 92 ? 6.177 -0.374 5.707 1.00 79.19 92 GLN A CA 1
ATOM 720 C C . GLN A 1 92 ? 4.753 0.174 5.625 1.00 79.19 92 GLN A C 1
ATOM 722 O O . GLN A 1 92 ? 4.537 1.383 5.674 1.00 79.19 92 GLN A O 1
ATOM 727 N N . THR A 1 93 ? 3.777 -0.718 5.484 1.00 81.56 93 THR A N 1
ATOM 728 C CA . THR A 1 93 ? 2.369 -0.363 5.269 1.00 81.56 93 THR A CA 1
ATOM 729 C C . THR A 1 93 ? 1.507 -0.545 6.516 1.00 81.56 93 THR A C 1
ATOM 731 O O . THR A 1 93 ? 0.408 0.005 6.567 1.00 81.56 93 THR A O 1
ATOM 734 N N . ALA A 1 94 ? 1.998 -1.282 7.517 1.00 84.38 94 ALA A N 1
ATOM 735 C CA . ALA A 1 94 ? 1.274 -1.713 8.714 1.00 84.38 94 ALA A CA 1
ATOM 736 C C . ALA A 1 94 ? -0.043 -2.439 8.403 1.00 84.38 94 ALA A C 1
ATOM 738 O O . ALA A 1 94 ? -1.035 -2.377 9.136 1.00 84.38 94 ALA A O 1
ATOM 739 N N . GLU A 1 95 ? -0.057 -3.130 7.268 1.00 89.25 95 GLU A N 1
ATOM 740 C CA . GLU A 1 95 ? -1.198 -3.899 6.817 1.00 89.25 95 GLU A CA 1
ATOM 741 C C . GLU A 1 95 ? -0.975 -5.390 7.053 1.00 89.25 95 GLU A C 1
ATOM 743 O O . GLU A 1 95 ? 0.133 -5.891 6.848 1.00 89.25 95 GLU A O 1
ATOM 748 N N . PRO A 1 96 ? -2.040 -6.130 7.386 1.00 91.44 96 PRO A N 1
ATOM 749 C CA . PRO A 1 96 ? -1.966 -7.569 7.536 1.00 91.44 96 PRO A CA 1
ATOM 750 C C . PRO A 1 96 ? -1.833 -8.281 6.184 1.00 91.44 96 PRO A C 1
ATOM 752 O O . PRO A 1 96 ? -2.242 -7.770 5.129 1.00 91.44 96 PRO A O 1
ATOM 755 N N . GLY A 1 97 ? -1.326 -9.512 6.238 1.00 89.69 97 GLY A N 1
ATOM 756 C CA . GLY A 1 97 ? -1.264 -10.426 5.100 1.00 89.69 97 GLY A CA 1
ATOM 757 C C . GLY A 1 97 ? -0.087 -10.159 4.153 1.00 89.69 97 GLY A C 1
ATOM 758 O O . GLY A 1 97 ? 0.896 -9.539 4.547 1.00 89.69 97 GLY A O 1
ATOM 759 N N . PRO A 1 98 ? -0.160 -10.638 2.895 1.00 89.38 98 PRO A N 1
ATOM 760 C CA . PRO A 1 98 ? 0.947 -10.517 1.954 1.00 89.38 98 PRO A CA 1
ATOM 761 C C . PRO A 1 98 ? 1.388 -9.064 1.746 1.00 89.38 98 PRO A C 1
ATOM 763 O O . PRO A 1 98 ? 0.555 -8.173 1.543 1.00 89.38 98 PRO A O 1
ATOM 766 N N . SER A 1 99 ? 2.702 -8.840 1.746 1.00 88.56 99 SER A N 1
ATOM 767 C CA . SER A 1 99 ? 3.275 -7.530 1.437 1.00 88.56 99 SER A CA 1
ATOM 768 C C . SER A 1 99 ? 2.995 -7.157 -0.020 1.00 88.56 99 SER A C 1
ATOM 770 O O . SER A 1 99 ? 3.178 -7.964 -0.939 1.00 88.56 99 SER A O 1
ATOM 772 N N . ILE A 1 100 ? 2.520 -5.929 -0.234 1.00 82.94 100 ILE A N 1
ATOM 773 C CA . ILE A 1 100 ? 2.247 -5.368 -1.558 1.00 82.94 100 ILE A CA 1
ATOM 774 C C . ILE A 1 100 ? 2.981 -4.039 -1.665 1.00 82.94 100 ILE A C 1
ATOM 776 O O . ILE A 1 100 ? 2.705 -3.096 -0.930 1.00 82.94 100 ILE A O 1
ATOM 780 N N . ASN A 1 101 ? 3.879 -3.939 -2.643 1.00 84.88 101 ASN A N 1
ATOM 781 C CA . ASN A 1 101 ? 4.492 -2.668 -3.003 1.00 84.88 101 ASN A CA 1
ATOM 782 C C . ASN A 1 101 ? 3.514 -1.864 -3.877 1.00 84.88 101 ASN A C 1
ATOM 784 O O . ASN A 1 101 ? 3.458 -2.047 -5.098 1.00 84.88 101 ASN A O 1
ATOM 788 N N . TYR A 1 102 ? 2.716 -1.006 -3.237 1.00 81.62 102 TYR A N 1
ATOM 789 C CA . TYR A 1 102 ? 1.682 -0.209 -3.902 1.00 81.62 102 TYR A CA 1
ATOM 790 C C . TYR A 1 102 ? 2.252 0.802 -4.906 1.00 81.62 102 TYR A C 1
ATOM 792 O O . TYR A 1 102 ? 1.655 1.001 -5.962 1.00 81.62 102 TYR A O 1
ATOM 800 N N . ASP A 1 103 ? 3.439 1.361 -4.658 1.00 79.31 103 ASP A N 1
ATOM 801 C CA . ASP A 1 103 ? 4.103 2.271 -5.602 1.00 79.31 103 ASP A CA 1
ATOM 802 C C . ASP A 1 103 ? 4.456 1.566 -6.913 1.00 79.31 103 ASP A C 1
ATOM 804 O O . ASP A 1 103 ? 4.222 2.084 -8.010 1.00 79.31 103 ASP A O 1
ATOM 808 N N . MET A 1 104 ? 5.008 0.355 -6.816 1.00 79.62 104 MET A N 1
ATOM 809 C CA . MET A 1 104 ? 5.287 -0.474 -7.981 1.00 79.62 104 MET A CA 1
ATOM 810 C C . MET A 1 104 ? 3.986 -0.904 -8.659 1.00 79.62 104 MET A C 1
ATOM 812 O O . MET A 1 104 ? 3.901 -0.847 -9.883 1.00 79.62 104 MET A O 1
ATOM 816 N N . LEU A 1 105 ? 2.960 -1.290 -7.893 1.00 81.31 105 LEU A N 1
ATOM 817 C CA . LEU A 1 105 ? 1.649 -1.644 -8.440 1.00 81.31 105 LEU A CA 1
ATOM 818 C C . LEU A 1 105 ? 1.047 -0.495 -9.258 1.00 81.31 105 LEU A C 1
ATOM 820 O O . LEU A 1 105 ? 0.642 -0.719 -10.398 1.00 81.31 105 LEU A O 1
ATOM 824 N N . ASN A 1 106 ? 1.092 0.731 -8.738 1.00 79.56 106 ASN A N 1
ATOM 825 C CA . ASN A 1 106 ? 0.647 1.935 -9.438 1.00 79.56 106 ASN A CA 1
ATOM 826 C C . ASN A 1 106 ? 1.431 2.161 -10.736 1.00 79.56 106 ASN A C 1
ATOM 828 O O . ASN A 1 106 ? 0.834 2.357 -11.796 1.00 79.56 106 ASN A O 1
ATOM 832 N N . LYS A 1 107 ? 2.766 2.054 -10.695 1.00 74.06 107 LYS A N 1
ATOM 833 C CA . LYS A 1 107 ? 3.605 2.165 -11.901 1.00 74.06 107 LYS A CA 1
ATOM 834 C C . LYS A 1 107 ? 3.249 1.110 -12.945 1.00 74.06 107 LYS A C 1
ATOM 836 O O . LYS A 1 107 ? 3.188 1.430 -14.129 1.00 74.06 107 LYS A O 1
ATOM 841 N N . MET A 1 108 ? 3.008 -0.131 -12.535 1.00 76.38 108 MET A N 1
ATOM 842 C CA . MET A 1 108 ? 2.632 -1.203 -13.457 1.00 76.38 108 MET A CA 1
ATOM 843 C C . MET A 1 108 ? 1.249 -0.953 -14.076 1.00 76.38 108 MET A C 1
ATOM 845 O O . MET A 1 108 ? 1.082 -1.097 -15.284 1.00 76.38 108 MET A O 1
ATOM 849 N N . ILE A 1 109 ? 0.273 -0.524 -13.274 1.00 75.44 109 ILE A N 1
ATOM 850 C CA . ILE A 1 109 ? -1.086 -0.194 -13.729 1.00 75.44 109 ILE A CA 1
ATOM 851 C C . ILE A 1 109 ? -1.065 0.885 -14.820 1.00 75.44 109 ILE A C 1
ATOM 853 O O . ILE A 1 109 ? -1.741 0.729 -15.837 1.00 75.44 109 ILE A O 1
ATOM 857 N N . ILE A 1 110 ? -0.262 1.935 -14.634 1.00 72.81 110 ILE A N 1
ATOM 858 C CA . ILE A 1 110 ? -0.153 3.062 -15.573 1.00 72.81 110 ILE A CA 1
ATOM 859 C C . ILE A 1 110 ? 0.553 2.653 -16.876 1.00 72.81 110 ILE A C 1
ATOM 861 O O . ILE A 1 110 ? 0.170 3.101 -17.955 1.00 72.81 110 ILE A O 1
ATOM 865 N N . ASN A 1 111 ? 1.584 1.807 -16.789 1.00 66.88 111 ASN A N 1
ATOM 866 C CA . ASN A 1 111 ? 2.498 1.563 -17.908 1.00 66.88 111 ASN A CA 1
ATOM 867 C C . ASN A 1 111 ? 2.196 0.304 -18.745 1.00 66.88 111 ASN A C 1
ATOM 869 O O . ASN A 1 111 ? 2.744 0.187 -19.839 1.00 66.88 111 ASN A O 1
ATOM 873 N N . VAL A 1 112 ? 1.386 -0.656 -18.269 1.00 64.44 112 VAL A N 1
ATOM 874 C CA . VAL A 1 112 ? 1.280 -1.982 -18.918 1.00 64.44 112 VAL A CA 1
ATOM 875 C C . VAL A 1 112 ? 0.228 -2.084 -20.037 1.00 64.44 112 VAL A C 1
ATOM 877 O O . VAL A 1 112 ? 0.591 -2.592 -21.096 1.00 64.44 112 VAL A O 1
ATOM 880 N N . PRO A 1 113 ? -1.043 -1.640 -19.909 1.00 59.25 113 PRO A N 1
ATOM 881 C CA . PRO A 1 113 ? -1.910 -1.600 -21.097 1.00 59.25 113 PRO A CA 1
ATOM 882 C C . PRO A 1 113 ? -2.763 -0.328 -21.257 1.00 59.25 113 PRO A C 1
ATOM 884 O O . PRO A 1 113 ? -3.310 0.215 -20.304 1.00 59.25 113 PRO A O 1
ATOM 887 N N . ARG A 1 114 ? -3.029 0.057 -22.520 1.00 57.81 114 ARG A N 1
ATOM 888 C CA . ARG A 1 114 ? -4.028 1.090 -22.896 1.00 57.81 114 ARG A CA 1
ATOM 889 C C . ARG A 1 114 ? -5.457 0.776 -22.406 1.00 57.81 114 ARG A C 1
ATOM 891 O O . ARG A 1 114 ? -6.291 1.683 -22.406 1.00 57.81 114 ARG A O 1
ATOM 898 N N . ARG A 1 115 ? -5.747 -0.482 -22.036 1.00 60.19 115 ARG A N 1
ATOM 899 C CA . ARG A 1 115 ? -7.001 -0.945 -21.416 1.00 60.19 115 ARG A CA 1
ATOM 900 C C . ARG A 1 115 ? -6.739 -2.244 -20.637 1.00 60.19 115 ARG A C 1
ATOM 902 O O . ARG A 1 115 ? -6.468 -3.275 -21.247 1.00 60.19 115 ARG A O 1
ATOM 909 N N . MET A 1 116 ? -6.760 -2.194 -19.304 1.00 66.62 116 MET A N 1
ATOM 910 C CA . MET A 1 116 ? -6.677 -3.403 -18.471 1.00 66.62 116 MET A CA 1
ATOM 911 C C . MET A 1 116 ? -7.953 -4.244 -18.623 1.00 66.62 116 MET A C 1
ATOM 913 O O . MET A 1 116 ? -9.025 -3.658 -18.779 1.00 66.62 116 MET A O 1
ATOM 917 N N . PRO A 1 117 ? -7.880 -5.587 -18.543 1.00 78.50 117 PRO A N 1
ATOM 918 C CA . PRO A 1 117 ? -9.086 -6.404 -18.474 1.00 78.50 117 PRO A CA 1
ATOM 919 C C . PRO A 1 117 ? -9.920 -6.030 -17.243 1.00 78.50 117 PRO A C 1
ATOM 921 O O . PRO A 1 117 ? -9.366 -5.813 -16.163 1.00 78.50 117 PRO A O 1
ATOM 924 N N . ASP A 1 118 ? -11.247 -6.027 -17.376 1.00 79.50 118 ASP A N 1
ATOM 925 C CA . ASP A 1 118 ? -12.170 -5.615 -16.305 1.00 79.50 118 ASP A CA 1
ATOM 926 C C . ASP A 1 118 ? -11.985 -6.407 -15.003 1.00 79.50 118 ASP A C 1
ATOM 928 O O . ASP A 1 118 ? -12.259 -5.908 -13.914 1.00 79.50 118 ASP A O 1
ATOM 932 N N . THR A 1 119 ? -11.490 -7.642 -15.092 1.00 81.19 119 THR A N 1
ATOM 933 C CA . THR A 1 119 ? -11.174 -8.487 -13.934 1.00 81.19 119 THR A CA 1
ATOM 934 C C . THR A 1 119 ? -10.022 -7.934 -13.095 1.00 81.19 119 THR A C 1
ATOM 936 O O . THR A 1 119 ? -10.097 -7.991 -11.870 1.00 81.19 119 THR A O 1
ATOM 939 N N . TYR A 1 120 ? -8.995 -7.349 -13.723 1.00 79.69 120 TYR A N 1
ATOM 940 C CA . TYR A 1 120 ? -7.892 -6.679 -13.024 1.00 79.69 120 TYR A CA 1
ATOM 941 C C . TYR A 1 120 ? -8.383 -5.401 -12.365 1.00 79.69 120 TYR A C 1
ATOM 943 O O . TYR A 1 120 ? -8.105 -5.181 -11.189 1.00 79.69 120 TYR A O 1
ATOM 951 N N . VAL A 1 121 ? -9.159 -4.603 -13.110 1.00 77.38 121 VAL A N 1
ATOM 952 C CA . VAL A 1 121 ? -9.757 -3.373 -12.588 1.00 77.38 121 VAL A CA 1
ATOM 953 C C . VAL A 1 121 ? -10.550 -3.709 -11.333 1.00 77.38 121 VAL A C 1
ATOM 955 O O . VAL A 1 121 ? -10.182 -3.239 -10.263 1.00 77.38 121 VAL A O 1
ATOM 958 N N . LYS A 1 122 ? -11.540 -4.608 -11.425 1.00 77.06 122 LYS A N 1
ATOM 959 C CA . LYS A 1 122 ? -12.363 -5.055 -10.288 1.00 77.06 122 LYS A CA 1
ATOM 960 C C . LYS A 1 122 ? -11.524 -5.552 -9.109 1.00 77.06 122 LYS A C 1
ATOM 962 O O . LYS A 1 122 ? -11.790 -5.150 -7.981 1.00 77.06 122 LYS A O 1
ATOM 967 N N . ALA A 1 123 ? -10.508 -6.382 -9.351 1.00 81.12 123 ALA A N 1
ATOM 968 C CA . ALA A 1 123 ? -9.642 -6.891 -8.288 1.00 81.12 123 ALA A CA 1
ATOM 969 C C . ALA A 1 123 ? -8.900 -5.762 -7.550 1.00 81.12 123 ALA A C 1
ATOM 971 O O . ALA A 1 123 ? -8.876 -5.749 -6.318 1.00 81.12 123 ALA A O 1
ATOM 972 N N . PHE A 1 124 ? -8.348 -4.790 -8.279 1.00 83.06 124 PHE A N 1
ATOM 973 C CA . PHE A 1 124 ? -7.650 -3.651 -7.680 1.00 83.06 124 PHE A CA 1
ATOM 974 C C . PHE A 1 124 ? -8.607 -2.645 -7.026 1.00 83.06 124 PHE A C 1
ATOM 976 O O . PHE A 1 124 ? -8.256 -2.087 -5.989 1.00 83.06 124 PHE A O 1
ATOM 983 N N . GLN A 1 125 ? -9.837 -2.482 -7.537 1.00 79.75 125 GLN A N 1
ATOM 984 C CA . GLN A 1 125 ? -10.869 -1.679 -6.865 1.00 79.75 125 GLN A CA 1
ATOM 985 C C . GLN A 1 125 ? -11.219 -2.270 -5.502 1.00 79.75 125 GLN A C 1
ATOM 987 O O . GLN A 1 125 ? -11.254 -1.560 -4.500 1.00 79.75 125 GLN A O 1
ATOM 992 N N . ILE A 1 126 ? -11.464 -3.583 -5.464 1.00 79.19 126 ILE A N 1
ATOM 993 C CA . ILE A 1 126 ? -11.803 -4.297 -4.233 1.00 79.19 126 ILE A CA 1
ATOM 994 C C . ILE A 1 126 ? -10.634 -4.208 -3.249 1.00 79.19 126 ILE A C 1
ATOM 996 O O . ILE A 1 126 ? -10.865 -3.937 -2.073 1.00 79.19 126 ILE A O 1
ATOM 1000 N N . LEU A 1 127 ? -9.389 -4.361 -3.716 1.00 83.00 127 LEU A N 1
ATOM 1001 C CA . LEU A 1 127 ? -8.195 -4.178 -2.887 1.00 83.00 127 LEU A CA 1
ATOM 1002 C C . LEU A 1 127 ? -8.126 -2.773 -2.275 1.00 83.00 127 LEU A C 1
ATOM 1004 O O . LEU A 1 127 ? -8.003 -2.655 -1.057 1.00 83.00 127 LEU A O 1
ATOM 1008 N N . ALA A 1 128 ? -8.271 -1.725 -3.089 1.00 79.06 128 ALA A N 1
ATOM 1009 C CA . ALA A 1 128 ? -8.223 -0.337 -2.631 1.00 79.06 128 ALA A CA 1
ATOM 1010 C C . ALA A 1 128 ? -9.335 -0.023 -1.613 1.00 79.06 128 ALA A C 1
ATOM 1012 O O . ALA A 1 128 ? -9.066 0.504 -0.535 1.00 79.06 128 ALA A O 1
ATOM 1013 N N . LEU A 1 129 ? -10.579 -0.415 -1.904 1.00 76.06 129 LEU A N 1
ATOM 1014 C CA . LEU A 1 129 ? -11.713 -0.199 -1.001 1.00 76.06 129 LEU A CA 1
ATOM 1015 C C . LEU A 1 129 ? -11.548 -0.953 0.323 1.00 76.06 129 LEU A C 1
ATOM 1017 O O . LEU A 1 129 ? -11.843 -0.410 1.386 1.00 76.06 129 LEU A O 1
ATOM 1021 N N . THR A 1 130 ? -11.062 -2.194 0.272 1.00 80.25 130 THR A N 1
ATOM 1022 C CA . THR A 1 130 ? -10.844 -3.007 1.478 1.00 80.25 130 THR A CA 1
ATOM 1023 C C . THR A 1 130 ? -9.733 -2.416 2.342 1.00 80.25 130 THR A C 1
ATOM 1025 O O . THR A 1 130 ? -9.864 -2.370 3.564 1.00 80.25 130 THR A O 1
ATOM 1028 N N . ARG A 1 131 ? -8.675 -1.886 1.717 1.00 84.69 131 ARG A N 1
ATOM 1029 C CA . ARG A 1 131 ? -7.601 -1.164 2.406 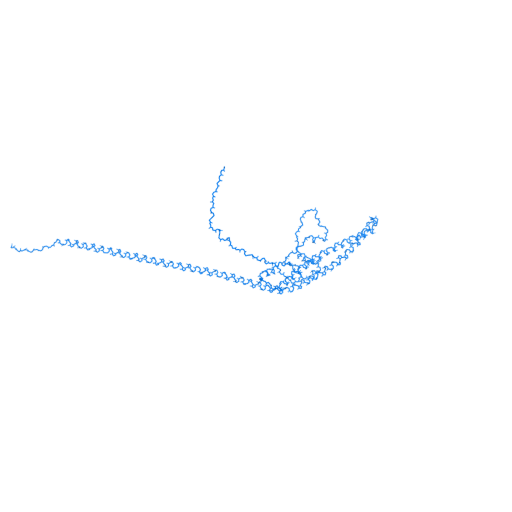1.00 84.69 131 ARG A CA 1
ATOM 1030 C C . ARG A 1 131 ? -8.133 0.068 3.144 1.00 84.69 131 ARG A C 1
ATOM 1032 O O . ARG A 1 131 ? -7.866 0.220 4.332 1.00 84.69 131 ARG A O 1
ATOM 1039 N N . VAL A 1 132 ? -8.934 0.903 2.479 1.00 78.56 132 VAL A N 1
ATOM 1040 C CA . VAL A 1 132 ? -9.560 2.085 3.104 1.00 78.56 132 VAL A CA 1
ATOM 1041 C C . VAL A 1 132 ? -10.448 1.681 4.282 1.00 78.56 132 VAL A C 1
ATOM 1043 O O . VAL A 1 132 ? -10.368 2.289 5.346 1.00 78.56 132 VAL A O 1
ATOM 1046 N N . ARG A 1 133 ? -11.255 0.623 4.131 1.00 77.50 133 ARG A N 1
ATOM 1047 C CA . ARG A 1 133 ? -12.114 0.109 5.212 1.00 77.50 133 ARG A CA 1
ATOM 1048 C C . ARG A 1 133 ? -11.320 -0.385 6.415 1.00 77.50 133 ARG A C 1
ATOM 1050 O O . ARG A 1 133 ? -11.731 -0.125 7.540 1.00 77.50 133 ARG A O 1
ATOM 1057 N N . TYR A 1 134 ? -10.207 -1.081 6.193 1.00 85.00 134 TYR A N 1
ATOM 1058 C CA . TYR A 1 134 ? -9.316 -1.511 7.270 1.00 85.00 134 TYR A CA 1
ATOM 1059 C C . TYR A 1 134 ? -8.760 -0.317 8.048 1.00 85.00 134 TYR A C 1
ATOM 1061 O O . TYR A 1 134 ? -8.894 -0.273 9.269 1.00 85.00 134 TYR A O 1
ATOM 1069 N N . LEU A 1 135 ? -8.213 0.672 7.341 1.00 82.50 135 LEU A N 1
ATOM 1070 C CA . LEU A 1 135 ? -7.638 1.866 7.957 1.00 82.50 135 LEU A CA 1
ATOM 1071 C C . LEU A 1 135 ? -8.693 2.676 8.727 1.00 82.50 135 LEU A C 1
ATOM 1073 O O . LEU A 1 135 ? -8.472 3.035 9.882 1.00 82.50 135 LEU A O 1
ATOM 1077 N N . ALA A 1 136 ? -9.874 2.883 8.141 1.00 79.12 136 ALA A N 1
ATOM 1078 C CA . ALA A 1 136 ? -10.982 3.560 8.812 1.00 79.12 136 ALA A CA 1
ATOM 1079 C C . ALA A 1 136 ? -11.466 2.791 10.054 1.00 79.12 136 ALA A C 1
ATOM 1081 O O . ALA A 1 136 ? -11.680 3.388 11.107 1.00 79.12 136 ALA A O 1
ATOM 1082 N N . ALA A 1 137 ? -11.594 1.463 9.962 1.00 81.94 137 ALA A N 1
ATOM 1083 C CA . ALA A 1 137 ? -11.980 0.632 11.101 1.00 81.94 137 ALA A CA 1
ATOM 1084 C C . ALA A 1 137 ? -10.945 0.692 12.234 1.00 81.94 137 ALA A C 1
ATOM 1086 O O . ALA A 1 137 ? -11.330 0.688 13.401 1.00 81.94 137 ALA A O 1
ATOM 1087 N N . TYR A 1 138 ? -9.651 0.776 11.905 1.00 83.88 138 TYR A N 1
ATOM 1088 C CA . TYR A 1 138 ? -8.595 0.944 12.901 1.00 83.88 138 TYR A CA 1
ATOM 1089 C C . TYR A 1 138 ? -8.704 2.291 13.616 1.00 83.88 138 TYR A C 1
ATOM 1091 O O . TYR A 1 138 ? -8.664 2.345 14.842 1.00 83.88 138 TYR A O 1
ATOM 1099 N N . GLN A 1 139 ? -8.890 3.371 12.855 1.00 83.19 139 GLN A N 1
ATOM 1100 C CA . GLN A 1 139 ? -9.023 4.716 13.409 1.00 83.19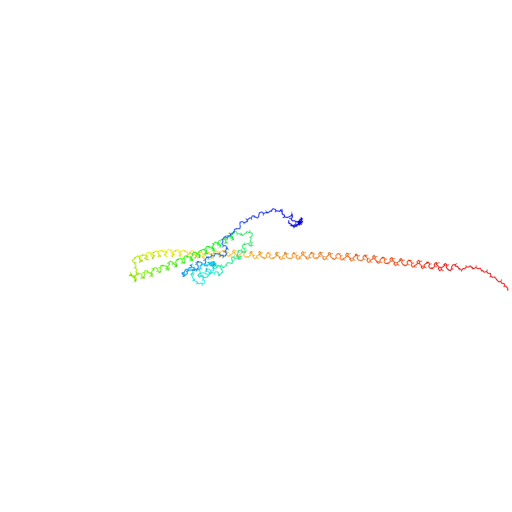 139 GLN A CA 1
ATOM 1101 C C . GLN A 1 139 ? -10.207 4.818 14.379 1.00 83.19 139 GLN A C 1
ATOM 1103 O O . GLN A 1 139 ? -10.026 5.262 15.510 1.00 83.19 139 GLN A O 1
ATOM 1108 N N . VAL A 1 140 ? -11.387 4.335 13.974 1.00 82.44 140 VAL A N 1
ATOM 1109 C CA . VAL A 1 140 ? -12.587 4.331 14.829 1.00 82.44 140 VAL A CA 1
ATOM 1110 C C . VAL A 1 140 ? -12.383 3.458 16.069 1.00 82.44 140 VAL A C 1
ATOM 1112 O O . VAL A 1 140 ? -12.764 3.845 17.169 1.00 82.44 140 VAL A O 1
ATOM 1115 N N . PHE A 1 141 ? -11.742 2.295 15.921 1.00 82.75 141 PHE A N 1
ATOM 1116 C CA . PHE A 1 141 ? -11.428 1.433 17.060 1.00 82.75 141 PHE A CA 1
ATOM 1117 C C . PHE A 1 141 ? -10.534 2.136 18.091 1.00 82.75 141 PHE A C 1
ATOM 1119 O O . PHE A 1 141 ? -10.779 2.014 19.291 1.00 82.75 141 PHE A O 1
ATOM 1126 N N . MET A 1 142 ? -9.514 2.871 17.643 1.00 79.06 142 MET A N 1
ATOM 1127 C CA . MET A 1 142 ? -8.605 3.590 18.539 1.00 79.06 142 MET A CA 1
ATOM 1128 C C . MET A 1 142 ? -9.287 4.762 19.242 1.00 79.06 142 MET A C 1
ATOM 1130 O O . MET A 1 142 ? -9.082 4.953 20.441 1.00 79.06 142 MET A O 1
ATOM 1134 N N . GLU A 1 143 ? -10.126 5.507 18.525 1.00 80.94 143 GLU A N 1
ATOM 1135 C CA . GLU A 1 143 ? -10.934 6.579 19.106 1.00 80.94 143 GLU A CA 1
ATOM 1136 C C . GLU A 1 143 ? -11.872 6.036 20.191 1.00 80.94 143 GLU A C 1
ATOM 1138 O O . GLU A 1 143 ? -11.872 6.531 21.319 1.00 80.94 143 GLU A O 1
ATOM 1143 N N . GLU A 1 144 ? -12.581 4.941 19.909 1.00 81.44 144 GLU A N 1
ATOM 1144 C CA . GLU A 1 144 ? -13.483 4.340 20.890 1.00 81.44 144 GLU A CA 1
ATOM 1145 C C . GLU A 1 144 ? -12.727 3.753 22.093 1.00 81.44 144 GLU A C 1
ATOM 1147 O O . GLU A 1 144 ? -13.174 3.877 23.237 1.00 81.44 144 GLU A O 1
ATOM 1152 N N . LYS A 1 145 ? -11.554 3.141 21.866 1.00 79.44 145 LYS A N 1
ATOM 1153 C CA . LYS A 1 145 ? -10.676 2.643 22.939 1.00 79.44 145 LYS A CA 1
ATOM 1154 C C . LYS A 1 145 ? -10.323 3.765 23.914 1.00 79.44 145 LYS A C 1
ATOM 1156 O O . LYS A 1 145 ? -10.377 3.561 25.131 1.00 79.44 145 LYS A O 1
ATOM 1161 N N . ARG A 1 146 ? -9.967 4.937 23.380 1.00 79.56 146 ARG A N 1
ATOM 1162 C CA . ARG A 1 146 ? -9.619 6.129 24.158 1.00 79.56 146 ARG A CA 1
ATOM 1163 C C . ARG A 1 146 ? -10.828 6.646 24.934 1.00 79.56 146 ARG A C 1
ATOM 1165 O O . ARG A 1 146 ? -10.760 6.692 26.158 1.00 79.56 146 ARG A O 1
ATOM 1172 N N . ASN A 1 147 ? -11.952 6.887 24.257 1.00 78.31 147 ASN A N 1
ATOM 1173 C CA . ASN A 1 147 ? -13.195 7.354 24.886 1.00 78.31 147 ASN A CA 1
ATOM 1174 C C . ASN A 1 147 ? -13.645 6.433 26.031 1.00 78.31 147 ASN A C 1
ATOM 1176 O O . ASN A 1 147 ? -13.987 6.889 27.123 1.00 78.31 147 ASN A O 1
ATOM 1180 N N . THR A 1 148 ? -13.584 5.117 25.806 1.00 74.50 148 THR A N 1
ATOM 1181 C CA . THR A 1 148 ? -13.909 4.112 26.824 1.00 74.50 148 THR A CA 1
ATOM 1182 C C . THR A 1 148 ? -12.968 4.222 28.026 1.00 74.50 148 THR A C 1
ATOM 1184 O O . THR A 1 148 ? -13.424 4.221 29.171 1.00 74.50 148 THR A O 1
ATOM 1187 N N . THR A 1 149 ? -11.661 4.344 27.786 1.00 77.38 149 THR A N 1
ATOM 1188 C CA . THR A 1 149 ? -10.643 4.438 28.846 1.00 77.38 149 THR A CA 1
ATOM 1189 C C . THR A 1 149 ? -10.820 5.704 29.689 1.00 77.38 149 THR A C 1
ATOM 1191 O O . THR A 1 149 ? -10.825 5.616 30.920 1.00 77.38 149 THR A O 1
ATOM 1194 N N . ASP A 1 150 ? -11.059 6.849 29.050 1.00 78.06 150 ASP A N 1
ATOM 1195 C CA . ASP A 1 150 ? -11.271 8.142 29.714 1.00 78.06 150 ASP A CA 1
ATOM 1196 C C . ASP A 1 150 ? -12.544 8.136 30.578 1.00 78.06 150 ASP A C 1
ATOM 1198 O O . ASP A 1 150 ? -12.547 8.604 31.727 1.00 78.06 150 ASP A O 1
ATOM 1202 N N . SER A 1 151 ? -13.621 7.529 30.069 1.00 76.25 151 SER A N 1
ATOM 1203 C CA . SER A 1 151 ? -14.877 7.364 30.808 1.00 76.25 151 SER A CA 1
ATOM 1204 C C . SER A 1 151 ? -14.695 6.461 32.040 1.00 76.25 151 SER A C 1
ATOM 1206 O O . SER A 1 151 ? -15.117 6.813 33.148 1.00 76.25 151 SER A O 1
ATOM 1208 N N . PHE A 1 152 ? -13.958 5.347 31.909 1.00 77.00 152 PHE A N 1
ATOM 1209 C CA . PHE A 1 152 ? -13.606 4.489 33.049 1.00 77.00 152 PHE A CA 1
ATOM 1210 C C . PHE A 1 152 ? -12.739 5.212 34.089 1.00 77.00 152 PHE A C 1
ATOM 1212 O O . PHE A 1 152 ? -12.985 5.067 35.292 1.00 77.00 152 PHE A O 1
ATOM 1219 N N . ALA A 1 153 ? -11.753 6.001 33.655 1.00 78.38 153 ALA A N 1
ATOM 1220 C CA . ALA A 1 153 ? -10.903 6.784 34.549 1.00 78.38 153 ALA A CA 1
ATOM 1221 C C . ALA A 1 153 ? -11.725 7.813 35.344 1.00 78.38 153 ALA A C 1
ATOM 1223 O O . ALA A 1 153 ? -11.601 7.897 36.570 1.00 78.38 153 ALA A O 1
ATOM 1224 N N . THR A 1 154 ? -12.643 8.514 34.675 1.00 79.69 154 THR A N 1
ATOM 1225 C CA . THR A 1 154 ? -13.585 9.450 35.312 1.00 79.69 154 THR A CA 1
ATOM 1226 C C . THR A 1 154 ? -14.475 8.740 36.331 1.00 79.69 154 THR A C 1
ATOM 1228 O O . THR A 1 154 ? -14.646 9.214 37.459 1.00 79.69 154 THR A O 1
ATOM 1231 N N . GLY A 1 155 ? -14.990 7.559 35.979 1.00 78.44 155 GLY A N 1
ATOM 1232 C CA . GLY A 1 155 ? -15.775 6.726 36.887 1.00 78.44 155 GLY A CA 1
ATOM 1233 C C . GLY A 1 155 ? -15.009 6.333 38.152 1.00 78.44 155 GLY A C 1
ATOM 1234 O O . GLY A 1 155 ? -15.566 6.404 39.250 1.00 78.44 155 GLY A O 1
ATOM 1235 N N . LYS A 1 156 ? -13.721 5.992 38.027 1.00 80.31 156 LYS A N 1
ATOM 1236 C CA . LYS A 1 156 ? -12.858 5.661 39.170 1.00 80.31 156 LYS A CA 1
ATOM 1237 C C . LYS A 1 156 ? -12.667 6.856 40.108 1.00 80.31 156 LYS A C 1
ATOM 1239 O O . LYS A 1 156 ? -12.851 6.704 41.311 1.00 80.31 156 LYS A O 1
ATOM 1244 N N . ILE A 1 157 ? -12.399 8.047 39.568 1.00 86.69 157 ILE A N 1
ATOM 1245 C CA . ILE A 1 157 ? -12.258 9.279 40.366 1.00 86.69 157 ILE A CA 1
ATOM 1246 C C . ILE A 1 157 ? -13.549 9.577 41.145 1.00 86.69 157 ILE A C 1
ATOM 1248 O O . ILE A 1 157 ? -13.507 9.874 42.341 1.00 86.69 157 ILE A O 1
ATOM 1252 N N . LEU A 1 158 ? -14.712 9.466 40.493 1.00 84.06 158 LEU A N 1
ATOM 1253 C CA . LEU A 1 158 ? -16.012 9.685 41.140 1.00 84.06 158 LEU A CA 1
ATOM 1254 C C . LEU A 1 158 ? -16.307 8.639 42.227 1.00 84.06 158 LEU A C 1
ATOM 1256 O O . LEU A 1 158 ? -16.923 8.958 43.251 1.00 84.06 158 LEU A O 1
ATOM 1260 N N . PHE A 1 159 ? -15.855 7.400 42.027 1.00 87.25 159 PHE A N 1
ATOM 1261 C CA . PHE A 1 159 ? -15.976 6.329 43.012 1.00 87.25 159 PHE A CA 1
ATOM 1262 C C . PHE A 1 159 ? -15.079 6.568 44.233 1.00 87.25 159 PHE A C 1
ATOM 1264 O O . PHE A 1 159 ? -15.556 6.482 45.367 1.00 87.25 159 PHE A O 1
ATOM 1271 N N . ASP A 1 160 ? -13.824 6.959 44.023 1.00 86.44 160 ASP A N 1
ATOM 1272 C CA . ASP A 1 160 ? -12.898 7.313 45.102 1.00 86.44 160 ASP A CA 1
ATOM 1273 C C . ASP A 1 160 ? -13.419 8.523 45.895 1.00 86.44 160 ASP A C 1
ATOM 1275 O O . ASP A 1 160 ? -13.414 8.524 47.131 1.00 86.44 160 ASP A O 1
ATOM 1279 N N . LYS A 1 161 ? -13.999 9.514 45.204 1.00 87.12 161 LYS A N 1
ATOM 1280 C CA . LYS A 1 161 ? -14.695 10.641 45.840 1.00 87.12 161 LYS A CA 1
ATOM 1281 C C . LYS A 1 161 ? -15.902 10.181 46.662 1.00 87.12 161 LYS A C 1
ATOM 1283 O O . LYS A 1 161 ? -16.085 10.665 47.778 1.00 87.12 161 LYS A O 1
ATOM 1288 N N . LYS A 1 162 ? -16.697 9.219 46.175 1.00 90.31 162 LYS A N 1
ATOM 1289 C CA . LYS A 1 162 ? -17.813 8.628 46.941 1.00 90.31 162 LYS A CA 1
ATOM 1290 C C . LYS A 1 162 ? -17.313 7.975 48.232 1.00 90.31 162 LYS A C 1
ATOM 1292 O O . LYS A 1 162 ? -17.902 8.201 49.289 1.00 90.31 162 LYS A O 1
ATOM 1297 N N . LEU A 1 163 ? -16.227 7.203 48.162 1.00 91.12 163 LEU A N 1
ATOM 1298 C CA . LEU A 1 163 ? -15.597 6.592 49.337 1.00 91.12 163 LEU A CA 1
ATOM 1299 C C . LEU A 1 163 ? -15.109 7.652 50.331 1.00 91.12 163 LEU A C 1
ATOM 1301 O O . LEU A 1 163 ? -15.319 7.505 51.534 1.00 91.12 163 LEU A O 1
ATOM 1305 N N . HIS A 1 164 ? -14.498 8.731 49.842 1.00 91.00 164 HIS A N 1
ATOM 1306 C CA . HIS A 1 164 ? -14.012 9.817 50.690 1.00 91.00 164 HIS A CA 1
ATOM 1307 C C . HIS A 1 164 ? -15.150 10.575 51.391 1.00 91.00 164 HIS A C 1
ATOM 1309 O O . HIS A 1 164 ? -15.058 10.832 52.592 1.00 91.00 164 HIS A O 1
ATOM 1315 N N . ILE A 1 165 ? -16.241 10.877 50.674 1.00 89.81 165 ILE A N 1
ATOM 1316 C CA . ILE A 1 165 ? -17.453 11.489 51.244 1.00 89.81 165 ILE A CA 1
ATOM 1317 C C . ILE A 1 165 ? -18.049 10.580 52.323 1.00 89.81 165 ILE A C 1
ATOM 1319 O O . ILE A 1 165 ? -18.401 11.050 53.401 1.00 89.81 165 ILE A O 1
ATOM 1323 N N . HIS A 1 166 ? -18.123 9.272 52.058 1.00 88.88 166 HIS A N 1
ATOM 1324 C CA . HIS A 1 166 ? -18.656 8.304 53.014 1.00 88.88 166 HIS A CA 1
ATOM 1325 C C . HIS A 1 166 ? -17.804 8.196 54.288 1.00 88.88 166 HIS A C 1
ATOM 1327 O O . HIS A 1 166 ? -18.351 8.084 55.381 1.00 88.88 166 HIS A O 1
ATOM 1333 N N . ARG A 1 167 ? -16.472 8.266 54.160 1.00 91.81 167 ARG A N 1
ATOM 1334 C CA . ARG A 1 167 ? -15.537 8.247 55.299 1.00 91.81 167 ARG A CA 1
ATOM 1335 C C . ARG A 1 167 ? -15.530 9.553 56.096 1.00 91.81 167 ARG A C 1
ATOM 1337 O O . ARG A 1 167 ? -15.234 9.516 57.284 1.00 91.81 167 ARG A O 1
ATOM 1344 N N . ASN A 1 168 ? -15.864 10.682 55.468 1.00 89.31 168 ASN A N 1
ATOM 1345 C CA . ASN A 1 168 ? -15.811 12.012 56.080 1.00 89.31 168 ASN A CA 1
ATOM 1346 C C . ASN A 1 168 ? -17.137 12.784 55.924 1.00 89.31 168 ASN A C 1
ATOM 1348 O O . ASN A 1 168 ? -17.159 13.857 55.317 1.00 89.31 168 ASN A O 1
ATOM 1352 N N . PRO A 1 169 ? -18.258 12.285 56.471 1.00 84.56 169 PRO A N 1
ATOM 1353 C CA . PRO A 1 169 ? -19.584 12.850 56.214 1.00 84.56 169 PRO A CA 1
ATOM 1354 C C . PRO A 1 169 ? -19.771 14.277 56.754 1.00 84.56 169 PRO A C 1
ATOM 1356 O O . PRO A 1 169 ? -20.659 14.987 56.299 1.00 84.56 169 PRO A O 1
ATOM 1359 N N . THR A 1 170 ? -18.946 14.716 57.708 1.00 88.88 170 THR A N 1
ATOM 1360 C CA . THR A 1 170 ? -18.984 16.072 58.280 1.00 88.88 170 THR A CA 1
ATOM 1361 C C . THR A 1 170 ? -18.323 17.128 57.392 1.00 88.88 170 THR A C 1
ATOM 1363 O O . THR A 1 170 ? -18.636 18.307 57.531 1.00 88.88 170 THR A O 1
ATOM 1366 N N . LEU A 1 171 ? -17.435 16.726 56.474 1.00 85.88 171 LEU A N 1
ATOM 1367 C CA . LEU A 1 171 ? -16.711 17.634 55.573 1.00 85.88 171 LEU A CA 1
ATOM 1368 C C . LEU A 1 171 ? -17.489 17.968 54.291 1.00 85.88 171 LEU A C 1
ATOM 1370 O O . LEU A 1 171 ? -17.094 18.867 53.552 1.00 85.88 171 LEU A O 1
ATOM 1374 N N . TYR A 1 172 ? -18.582 17.254 54.011 1.00 84.19 172 TYR A N 1
ATOM 1375 C CA . TYR A 1 172 ? -19.336 17.387 52.767 1.00 84.19 172 TYR A CA 1
ATOM 1376 C C . TYR A 1 172 ? -20.821 17.598 53.036 1.00 84.19 172 TYR A C 1
ATOM 1378 O O . TYR A 1 172 ? -21.425 16.935 53.875 1.00 84.19 172 TYR A O 1
ATOM 1386 N N . SER A 1 173 ? -21.439 18.503 52.277 1.00 86.75 173 SER A N 1
ATOM 1387 C CA . SER A 1 173 ? -22.884 18.695 52.343 1.00 86.75 173 SER A CA 1
ATOM 1388 C C . SER A 1 173 ? -23.626 17.513 51.706 1.00 86.75 173 SER A C 1
ATOM 1390 O O . SER A 1 173 ? -23.120 16.834 50.807 1.00 86.75 173 SER A O 1
ATOM 1392 N N . LYS A 1 174 ? -24.880 17.302 52.124 1.00 87.38 174 LYS A N 1
ATOM 1393 C CA . LYS A 1 174 ? -25.764 16.294 51.514 1.00 87.38 174 LYS A CA 1
ATOM 1394 C C . LYS A 1 174 ? -25.969 16.522 50.006 1.00 87.38 174 LYS A C 1
ATOM 1396 O O . LYS A 1 174 ? -26.117 15.545 49.280 1.00 87.38 174 LYS A O 1
ATOM 1401 N N . SER A 1 175 ? -25.923 17.777 49.534 1.00 88.88 175 SER A N 1
ATOM 1402 C CA . SER A 1 175 ? -26.015 18.109 48.099 1.00 88.88 175 SER A CA 1
ATOM 1403 C C . SER A 1 175 ? -24.831 17.546 47.318 1.00 88.88 175 SER A C 1
ATOM 1405 O O . SER A 1 175 ? -25.025 16.831 46.343 1.00 88.88 175 SER A O 1
ATOM 1407 N N . VAL A 1 176 ? -23.604 17.762 47.808 1.00 87.50 176 VAL A N 1
ATOM 1408 C CA . VAL A 1 176 ? -22.378 17.276 47.150 1.00 87.50 176 VAL A CA 1
ATOM 1409 C C . VAL A 1 176 ? -22.353 15.746 47.077 1.00 87.50 176 VAL A C 1
ATOM 1411 O O . VAL A 1 176 ? -21.916 15.175 46.077 1.00 87.50 176 VAL A O 1
ATOM 1414 N N . ALA A 1 177 ? -22.848 15.069 48.119 1.00 85.62 177 ALA A N 1
ATOM 1415 C CA . ALA A 1 177 ? -22.995 13.616 48.115 1.00 85.62 177 ALA A CA 1
ATOM 1416 C C . ALA A 1 177 ? -23.994 13.139 47.042 1.00 85.62 177 ALA A C 1
ATOM 1418 O O . ALA A 1 177 ? -23.679 12.217 46.287 1.00 85.62 177 ALA A O 1
ATOM 1419 N N . ALA A 1 178 ? -25.158 13.791 46.940 1.00 90.38 178 ALA A N 1
ATOM 1420 C CA . ALA A 1 178 ? -26.190 13.463 45.956 1.00 90.38 178 ALA A CA 1
ATOM 1421 C C . ALA A 1 178 ? -25.745 13.754 44.510 1.00 90.38 178 ALA A C 1
ATOM 1423 O O . ALA A 1 178 ? -25.967 12.930 43.624 1.00 90.38 178 ALA A O 1
ATOM 1424 N N . GLU A 1 179 ? -25.065 14.878 44.272 1.00 92.12 179 GLU A N 1
ATOM 1425 C CA . GLU A 1 179 ? -24.491 15.241 42.969 1.00 92.12 179 GLU A CA 1
ATOM 1426 C C . GLU A 1 179 ? -23.444 14.222 42.515 1.00 92.12 179 GLU A C 1
ATOM 1428 O O . GLU A 1 179 ? -23.484 13.755 41.374 1.00 92.12 179 GLU A O 1
ATOM 1433 N N . ASN A 1 180 ? -22.539 13.818 43.415 1.00 89.56 180 ASN A N 1
ATOM 1434 C CA . ASN A 1 180 ? -21.543 12.796 43.106 1.00 89.56 180 ASN A CA 1
ATOM 1435 C C . ASN A 1 180 ? -22.202 11.448 42.794 1.00 89.56 180 ASN A C 1
ATOM 1437 O O . ASN A 1 180 ? -21.779 10.754 41.874 1.00 89.56 180 ASN A O 1
ATOM 1441 N N . GLU A 1 181 ? -23.250 11.073 43.529 1.00 89.94 181 GLU A N 1
ATOM 1442 C CA . GLU A 1 181 ? -23.981 9.835 43.268 1.00 89.94 181 GLU A CA 1
ATOM 1443 C C . GLU A 1 181 ? -24.727 9.865 41.925 1.00 89.94 181 GLU A C 1
ATOM 1445 O O . GLU A 1 181 ? -24.692 8.878 41.187 1.00 89.94 181 GLU A O 1
ATOM 1450 N N . ALA A 1 182 ? -25.345 10.991 41.564 1.00 93.06 182 ALA A N 1
ATOM 1451 C CA . ALA A 1 182 ? -25.990 11.170 40.265 1.00 93.06 182 ALA A CA 1
ATOM 1452 C C . ALA A 1 182 ? -24.975 11.111 39.108 1.00 93.06 182 ALA A C 1
ATOM 1454 O O . ALA A 1 182 ? -25.199 10.391 38.131 1.00 93.06 182 ALA A O 1
ATOM 1455 N N . ALA A 1 183 ? -23.835 11.798 39.240 1.00 91.69 183 ALA A N 1
ATOM 1456 C CA . ALA A 1 183 ? -22.749 11.762 38.260 1.00 91.69 183 ALA A CA 1
ATOM 1457 C C . ALA A 1 183 ? -22.174 10.345 38.097 1.00 91.69 183 ALA A C 1
ATOM 1459 O O . ALA A 1 183 ? -21.976 9.881 36.975 1.00 91.69 183 ALA A O 1
ATOM 1460 N N . LEU A 1 184 ? -21.987 9.624 39.207 1.00 91.44 184 LEU A N 1
ATOM 1461 C CA . LEU A 1 184 ? -21.519 8.239 39.216 1.00 91.44 184 LEU A CA 1
ATOM 1462 C C . LEU A 1 184 ? -22.509 7.295 38.508 1.00 91.44 184 LEU A C 1
ATOM 1464 O O . LEU A 1 184 ? -22.103 6.430 37.738 1.00 91.44 184 LEU A O 1
ATOM 1468 N N . ARG A 1 185 ? -23.822 7.460 38.713 1.00 93.12 185 ARG A N 1
ATOM 1469 C CA . ARG A 1 185 ? -24.825 6.669 37.974 1.00 93.12 185 ARG A CA 1
ATOM 1470 C C . ARG A 1 185 ? -24.765 6.955 36.475 1.00 93.12 185 ARG A C 1
ATOM 1472 O O . ARG A 1 185 ? -24.772 6.014 35.684 1.00 93.12 185 ARG A O 1
ATOM 1479 N N . LYS A 1 186 ? -24.659 8.231 36.089 1.00 94.00 186 LYS A N 1
ATOM 1480 C CA . LYS A 1 186 ? -24.559 8.639 34.682 1.00 94.00 186 LYS A CA 1
ATOM 1481 C C . LYS A 1 186 ? -23.321 8.035 34.013 1.00 94.00 186 LYS A C 1
ATOM 1483 O O . LYS A 1 186 ? -23.469 7.373 32.988 1.00 94.00 186 LYS A O 1
ATOM 1488 N N . ILE A 1 187 ? -22.140 8.173 34.621 1.00 90.81 187 ILE A N 1
ATOM 1489 C CA . ILE A 1 187 ? -20.901 7.644 34.036 1.00 90.81 187 ILE A CA 1
ATOM 1490 C C . ILE A 1 187 ? -20.931 6.114 33.939 1.00 90.81 187 ILE A C 1
ATOM 1492 O O . ILE A 1 187 ? -20.515 5.570 32.929 1.00 90.81 187 ILE A O 1
ATOM 1496 N N . PHE A 1 188 ? -21.515 5.395 34.908 1.00 88.50 188 PHE A N 1
ATOM 1497 C CA . PHE A 1 188 ? -21.658 3.938 34.790 1.00 88.50 188 PHE A CA 1
ATOM 1498 C C . PHE A 1 188 ? -22.537 3.525 33.607 1.00 88.50 188 PHE A C 1
ATOM 1500 O O . PHE A 1 188 ? -22.197 2.577 32.897 1.00 88.50 188 PHE A O 1
ATOM 1507 N N . THR A 1 189 ? -23.648 4.232 33.370 1.00 91.81 189 THR A N 1
ATOM 1508 C CA . THR A 1 189 ? -24.493 3.962 32.196 1.00 91.81 189 THR A CA 1
ATOM 1509 C C . THR A 1 189 ? -23.792 4.292 30.881 1.00 91.81 189 THR A C 1
ATOM 1511 O O . THR A 1 189 ? -23.998 3.598 29.890 1.00 91.81 189 THR A O 1
ATOM 1514 N N . GLU A 1 190 ? -22.951 5.323 30.870 1.00 88.62 190 GLU A N 1
ATOM 1515 C CA . GLU A 1 190 ? -22.150 5.712 29.711 1.00 88.62 190 GLU A CA 1
ATOM 1516 C C . GLU A 1 190 ? -21.042 4.691 29.430 1.00 88.62 190 GLU A C 1
ATOM 1518 O O . GLU A 1 190 ? -20.982 4.162 28.324 1.00 88.62 190 GLU A O 1
ATOM 1523 N N . CYS A 1 191 ? -20.263 4.298 30.443 1.00 85.38 191 CYS A N 1
ATOM 1524 C CA . CYS A 1 191 ? -19.249 3.248 30.335 1.00 85.38 191 CYS A CA 1
ATOM 1525 C C . CYS A 1 191 ? -19.827 1.928 29.817 1.00 85.38 191 CYS A C 1
ATOM 1527 O O . CYS A 1 191 ? -19.168 1.234 29.047 1.00 85.38 191 CYS A O 1
ATOM 1529 N N . ALA A 1 192 ? -21.043 1.556 30.232 1.00 85.88 192 ALA A N 1
ATOM 1530 C CA . ALA A 1 192 ? -21.699 0.350 29.730 1.00 85.88 192 ALA A CA 1
ATOM 1531 C C . ALA A 1 192 ? -21.966 0.438 28.216 1.00 85.88 192 ALA A C 1
ATOM 1533 O O . ALA A 1 192 ? -21.644 -0.500 27.490 1.00 85.88 192 ALA A O 1
ATOM 1534 N N . LYS A 1 193 ? -22.475 1.581 27.738 1.00 89.38 193 LYS A N 1
ATOM 1535 C CA . LYS A 1 193 ? -22.718 1.831 26.308 1.00 89.38 193 LYS A CA 1
ATOM 1536 C C . LYS A 1 193 ? -21.422 1.872 25.500 1.00 89.38 193 LYS A C 1
ATOM 1538 O O . LYS A 1 193 ? -21.328 1.186 24.487 1.00 89.38 193 LYS A O 1
ATOM 1543 N N . LEU A 1 194 ? -20.420 2.614 25.974 1.00 81.94 194 LEU A N 1
ATOM 1544 C CA . LEU A 1 194 ? -19.105 2.703 25.328 1.00 81.94 194 LEU A CA 1
ATOM 1545 C C . LEU A 1 194 ? -18.438 1.325 25.258 1.00 81.94 194 LEU A C 1
ATOM 1547 O O . LEU A 1 194 ? -17.873 0.954 24.239 1.00 81.94 194 LEU A O 1
ATOM 1551 N N . LYS A 1 195 ? -18.582 0.492 26.297 1.00 81.44 195 LYS A N 1
ATOM 1552 C CA . LYS A 1 195 ? -18.071 -0.884 26.278 1.00 81.44 195 LYS A CA 1
ATOM 1553 C C . LYS A 1 195 ? -18.749 -1.750 25.209 1.00 81.44 195 LYS A C 1
ATOM 1555 O O . LYS A 1 195 ? -18.067 -2.536 24.554 1.00 81.44 195 LYS A O 1
ATOM 1560 N N . GLU A 1 196 ? -20.063 -1.633 25.027 1.00 87.00 196 GLU A N 1
ATOM 1561 C CA . GLU A 1 196 ? -20.779 -2.344 23.957 1.00 87.00 196 GLU A CA 1
ATOM 1562 C C . GLU A 1 196 ? -20.329 -1.876 22.565 1.00 87.00 196 GLU A C 1
ATOM 1564 O O . GLU A 1 196 ? -20.032 -2.711 21.705 1.00 87.00 196 GLU A O 1
ATOM 1569 N N . GLN A 1 197 ? -20.204 -0.560 22.368 1.00 86.88 197 GLN A N 1
ATOM 1570 C CA . GLN A 1 197 ? -19.708 0.043 21.125 1.00 86.88 197 GLN A CA 1
ATOM 1571 C C . GLN A 1 197 ? -18.266 -0.378 20.833 1.00 86.88 197 GLN A C 1
ATOM 1573 O O . GLN A 1 197 ? -17.954 -0.817 19.726 1.00 86.88 197 GLN A O 1
ATOM 1578 N N . PHE A 1 198 ? -17.399 -0.349 21.842 1.00 82.69 198 PHE A N 1
ATOM 1579 C CA . PHE A 1 198 ? -16.023 -0.812 21.742 1.00 82.69 198 PHE A CA 1
ATOM 1580 C C . PHE A 1 198 ? -15.946 -2.271 21.280 1.00 82.69 198 PHE A C 1
ATOM 1582 O O . PHE A 1 198 ? -15.187 -2.589 20.366 1.00 82.69 198 PHE A O 1
ATOM 1589 N N . GLU A 1 199 ? -16.761 -3.166 21.844 1.00 85.12 199 GLU A N 1
ATOM 1590 C CA . GLU A 1 199 ? -16.819 -4.571 21.418 1.00 85.12 199 GLU A CA 1
ATOM 1591 C C . GLU A 1 199 ? -17.361 -4.749 19.988 1.00 85.12 199 GLU A C 1
ATOM 1593 O O . GLU A 1 199 ? -16.972 -5.681 19.272 1.00 85.12 199 GLU A O 1
ATOM 1598 N N . GLU A 1 200 ? -18.253 -3.872 19.534 1.00 89.69 200 GLU A N 1
ATOM 1599 C CA . GLU A 1 200 ? -18.689 -3.830 18.139 1.00 89.69 200 GLU A CA 1
ATOM 1600 C C . GLU A 1 200 ? -17.555 -3.398 17.202 1.00 89.69 200 GLU A C 1
ATOM 1602 O O . GLU A 1 200 ? -17.234 -4.126 16.256 1.00 89.69 200 GLU A O 1
ATOM 1607 N N . TYR A 1 201 ? -16.885 -2.280 17.486 1.00 86.69 201 TYR A N 1
ATOM 1608 C CA . TYR A 1 201 ? -15.767 -1.805 16.670 1.00 86.69 201 TYR A CA 1
ATOM 1609 C C . TYR A 1 201 ? -14.585 -2.770 16.690 1.00 86.69 201 TYR A C 1
ATOM 1611 O O . TYR A 1 201 ? -13.958 -2.990 15.654 1.00 86.69 201 TYR A O 1
ATOM 1619 N N . ARG A 1 202 ? -14.344 -3.444 17.819 1.00 86.62 202 ARG A N 1
ATOM 1620 C CA . ARG A 1 202 ? -13.379 -4.541 17.935 1.00 86.62 202 ARG A CA 1
ATOM 1621 C C . ARG A 1 202 ? -13.664 -5.649 16.922 1.00 86.62 202 ARG A C 1
ATOM 1623 O O . ARG A 1 202 ? -12.770 -6.073 16.187 1.00 86.62 202 ARG A O 1
ATOM 1630 N N . ARG A 1 203 ? -14.917 -6.114 16.856 1.00 90.31 203 ARG A N 1
ATOM 1631 C CA . ARG A 1 203 ? -15.352 -7.143 15.895 1.00 90.31 203 ARG A CA 1
ATOM 1632 C C . ARG A 1 203 ? -15.275 -6.644 14.453 1.00 90.31 203 ARG A C 1
ATOM 1634 O O . ARG A 1 203 ? -14.872 -7.410 13.576 1.00 90.31 203 ARG A O 1
ATOM 1641 N N . ASN A 1 204 ? -15.621 -5.383 14.207 1.00 90.81 204 ASN A N 1
ATOM 1642 C CA . ASN A 1 204 ? -15.530 -4.774 12.882 1.00 90.81 204 ASN A CA 1
ATOM 1643 C C . ASN A 1 204 ? -14.075 -4.672 12.402 1.00 90.81 204 ASN A C 1
ATOM 1645 O O . ASN A 1 204 ? -13.796 -5.058 11.268 1.00 90.81 204 ASN A O 1
ATOM 1649 N N . LEU A 1 205 ? -13.138 -4.263 13.263 1.00 88.50 205 LEU A N 1
ATOM 1650 C CA . LEU A 1 205 ? -11.710 -4.240 12.941 1.00 88.50 205 LEU A CA 1
ATOM 1651 C C . LEU A 1 205 ? -11.185 -5.645 12.619 1.00 88.50 205 LEU A C 1
ATOM 1653 O O . LEU A 1 205 ? -10.550 -5.832 11.583 1.00 88.50 205 LEU A O 1
ATOM 1657 N N . MET A 1 206 ? -11.508 -6.647 13.446 1.00 92.50 206 MET A N 1
ATOM 1658 C CA . MET A 1 206 ? -11.141 -8.045 13.174 1.00 92.50 206 MET A CA 1
ATOM 1659 C C . MET A 1 206 ? -11.664 -8.515 11.810 1.00 92.50 206 MET A C 1
ATOM 1661 O O . MET A 1 206 ? -10.928 -9.128 11.037 1.00 92.50 206 MET A O 1
ATOM 1665 N N . ARG A 1 207 ? -12.926 -8.204 11.483 1.00 93.69 207 ARG A N 1
ATOM 1666 C CA . ARG A 1 207 ? -13.517 -8.540 10.180 1.00 93.69 207 ARG A CA 1
ATOM 1667 C C . ARG A 1 207 ? -12.750 -7.873 9.037 1.00 93.69 207 ARG A C 1
ATOM 1669 O O . ARG A 1 207 ? -12.410 -8.561 8.077 1.00 93.69 207 ARG A O 1
ATOM 1676 N N . SER A 1 208 ? -12.442 -6.583 9.156 1.00 91.88 208 SER A N 1
ATOM 1677 C CA . SER A 1 208 ? -11.686 -5.837 8.144 1.00 91.88 208 SER A CA 1
ATOM 1678 C C . SER A 1 208 ? -10.265 -6.377 7.952 1.00 91.88 208 SER A C 1
ATOM 1680 O O . SER A 1 208 ? -9.799 -6.453 6.818 1.00 91.88 208 SER A O 1
ATOM 1682 N N . ILE A 1 209 ? -9.593 -6.808 9.027 1.00 93.06 209 ILE A N 1
ATOM 1683 C CA . ILE A 1 209 ? -8.273 -7.460 8.962 1.00 93.06 209 ILE A CA 1
ATOM 1684 C C . ILE A 1 209 ? -8.348 -8.736 8.121 1.00 93.06 209 ILE A C 1
ATOM 1686 O O . ILE A 1 209 ? -7.607 -8.880 7.146 1.00 93.06 209 ILE A O 1
ATOM 1690 N N . TYR A 1 210 ? -9.266 -9.649 8.451 1.00 94.81 210 TYR A N 1
ATOM 1691 C CA . TYR A 1 210 ? -9.411 -10.902 7.706 1.00 94.81 210 TYR A CA 1
ATOM 1692 C C . TYR A 1 210 ? -9.851 -10.675 6.259 1.00 94.81 210 TYR A C 1
ATOM 1694 O O . TYR A 1 210 ? -9.377 -11.363 5.351 1.00 94.81 210 TYR A O 1
ATOM 1702 N N . GLU A 1 211 ? -10.732 -9.702 6.023 1.00 95.25 211 GLU A N 1
ATOM 1703 C CA . GLU A 1 211 ? -11.153 -9.338 4.674 1.00 95.25 211 GLU A CA 1
ATOM 1704 C C . GLU A 1 211 ? -9.975 -8.813 3.849 1.00 95.25 211 GLU A C 1
ATOM 1706 O O . GLU A 1 211 ? -9.798 -9.255 2.711 1.00 95.25 211 GLU A O 1
ATOM 1711 N N . LEU A 1 212 ? -9.123 -7.958 4.425 1.00 93.06 212 LEU A N 1
ATOM 1712 C CA . LEU A 1 212 ? -7.937 -7.436 3.750 1.00 93.06 212 LEU A CA 1
ATOM 1713 C C . LEU A 1 212 ? -6.928 -8.542 3.429 1.00 93.06 212 LEU A C 1
ATOM 1715 O O . LEU A 1 212 ? -6.480 -8.623 2.285 1.00 93.06 212 LEU A O 1
ATOM 1719 N N . ILE A 1 213 ? -6.630 -9.441 4.375 1.00 95.00 213 ILE A N 1
ATOM 1720 C CA . ILE A 1 213 ? -5.763 -10.610 4.131 1.00 95.00 213 ILE A CA 1
ATOM 1721 C C . ILE A 1 213 ? -6.292 -11.423 2.942 1.00 95.00 213 ILE A C 1
ATOM 1723 O O . ILE A 1 213 ? -5.551 -11.739 2.006 1.00 95.00 213 ILE A O 1
ATOM 1727 N N . ARG A 1 214 ? -7.595 -11.728 2.949 1.00 95.75 214 ARG A N 1
ATOM 1728 C CA . ARG A 1 214 ? -8.249 -12.510 1.893 1.00 95.75 214 ARG A CA 1
ATOM 1729 C C . ARG A 1 214 ? -8.179 -11.803 0.540 1.00 95.75 214 ARG A C 1
ATOM 1731 O O . ARG A 1 214 ? -7.822 -12.424 -0.459 1.00 95.75 214 ARG A O 1
ATOM 1738 N N . VAL A 1 215 ? -8.517 -10.516 0.491 1.00 93.19 215 VAL A N 1
ATOM 1739 C CA . VAL A 1 215 ? -8.529 -9.723 -0.746 1.00 93.19 215 VAL A CA 1
ATOM 1740 C C . VAL A 1 215 ? -7.120 -9.564 -1.314 1.00 93.19 215 VAL A C 1
ATOM 1742 O O . VAL A 1 215 ? -6.945 -9.719 -2.522 1.00 93.19 215 VAL A O 1
ATOM 1745 N N . LYS A 1 216 ? -6.103 -9.354 -0.470 1.00 93.62 216 LYS A N 1
ATOM 1746 C CA . LYS A 1 216 ? -4.695 -9.372 -0.892 1.00 93.62 216 LYS A CA 1
ATOM 1747 C C . LYS A 1 216 ? -4.310 -10.708 -1.519 1.00 93.62 216 LYS A C 1
ATOM 1749 O O . LYS A 1 216 ? -3.716 -10.722 -2.596 1.00 93.62 216 LYS A O 1
ATOM 1754 N N . GLY A 1 217 ? -4.709 -11.821 -0.901 1.00 93.62 217 GLY A N 1
ATOM 1755 C CA . GLY A 1 217 ? -4.511 -13.162 -1.457 1.00 93.62 217 GLY A CA 1
ATOM 1756 C C . GLY A 1 217 ? -5.149 -13.336 -2.841 1.00 93.62 217 GLY A C 1
ATOM 1757 O O . GLY A 1 217 ? -4.517 -13.872 -3.748 1.00 93.62 217 GLY A O 1
ATOM 1758 N N . LEU A 1 218 ? -6.365 -12.818 -3.041 1.00 92.75 218 LEU A N 1
ATOM 1759 C CA . LEU A 1 218 ? -7.063 -12.863 -4.334 1.00 92.75 218 LEU A CA 1
ATOM 1760 C C . LEU A 1 218 ? -6.455 -11.926 -5.388 1.00 92.75 218 LEU A C 1
ATOM 1762 O O . LEU A 1 218 ? -6.474 -12.252 -6.575 1.00 92.75 218 LEU A O 1
ATOM 1766 N N . ALA A 1 219 ? -5.927 -10.771 -4.979 1.00 89.12 219 ALA A N 1
ATOM 1767 C CA . ALA A 1 219 ? -5.301 -9.802 -5.875 1.00 89.12 219 ALA A CA 1
ATOM 1768 C C . ALA A 1 219 ? -3.895 -10.242 -6.320 1.00 89.12 219 ALA A C 1
ATOM 1770 O O . ALA A 1 219 ? -3.483 -9.932 -7.440 1.00 89.12 219 ALA A O 1
ATOM 1771 N N . MET A 1 220 ? -3.172 -10.998 -5.489 1.00 92.88 220 MET A N 1
ATOM 1772 C CA . MET A 1 220 ? -1.769 -11.352 -5.723 1.00 92.88 220 MET A CA 1
ATOM 1773 C C . MET A 1 220 ? -1.500 -12.013 -7.090 1.00 92.88 220 MET A C 1
ATOM 1775 O O . MET A 1 220 ? -0.592 -11.559 -7.789 1.00 92.88 220 MET A O 1
ATOM 1779 N N . PRO A 1 221 ? -2.290 -12.995 -7.571 1.00 92.06 221 PRO A N 1
ATOM 1780 C CA . PRO A 1 221 ? -2.087 -13.566 -8.905 1.00 92.06 221 PRO A CA 1
ATOM 1781 C C . PRO A 1 221 ? -2.202 -12.536 -10.039 1.00 92.06 221 PRO A C 1
ATOM 1783 O O . PRO A 1 221 ? -1.504 -12.638 -11.048 1.00 92.06 221 PRO A O 1
ATOM 1786 N N . TYR A 1 222 ? -3.067 -11.529 -9.888 1.00 88.44 222 TYR A N 1
ATOM 1787 C CA . TYR A 1 222 ? -3.186 -10.434 -10.854 1.00 88.44 222 TYR A CA 1
ATOM 1788 C C . TYR A 1 222 ? -1.957 -9.528 -10.810 1.00 88.44 222 TYR A C 1
ATOM 1790 O O . TYR A 1 222 ? -1.432 -9.178 -11.864 1.00 88.44 222 TYR A O 1
ATOM 1798 N N . ILE A 1 223 ? -1.448 -9.213 -9.617 1.00 89.56 223 ILE A N 1
ATOM 1799 C CA . ILE A 1 223 ? -0.218 -8.426 -9.440 1.00 89.56 223 ILE A CA 1
ATOM 1800 C C . ILE A 1 223 ? 0.975 -9.137 -10.093 1.00 89.56 223 ILE A C 1
ATOM 1802 O O . ILE A 1 223 ? 1.727 -8.514 -10.840 1.00 89.56 223 ILE A O 1
ATOM 1806 N N . VAL A 1 224 ? 1.122 -10.448 -9.877 1.00 91.44 224 VAL A N 1
ATOM 1807 C CA . VAL A 1 224 ? 2.206 -11.254 -10.465 1.00 91.44 224 VAL A CA 1
ATOM 1808 C C . VAL A 1 224 ? 2.146 -11.241 -11.994 1.00 91.44 224 VAL A C 1
ATOM 1810 O O . VAL A 1 224 ? 3.158 -10.987 -12.649 1.00 91.44 224 VAL A O 1
ATOM 1813 N N . ARG A 1 225 ? 0.961 -11.454 -12.581 1.00 90.00 225 ARG A N 1
ATOM 1814 C CA . ARG A 1 225 ? 0.786 -11.403 -14.042 1.00 90.00 225 ARG A CA 1
ATOM 1815 C C . ARG A 1 225 ? 1.050 -10.011 -14.612 1.00 90.00 225 ARG A C 1
ATOM 1817 O O . ARG A 1 225 ? 1.712 -9.892 -15.640 1.00 90.00 225 ARG A O 1
ATOM 1824 N N . LEU A 1 226 ? 0.578 -8.966 -13.932 1.00 85.69 226 LEU A N 1
ATOM 1825 C CA . LEU A 1 226 ? 0.820 -7.583 -14.335 1.00 85.69 226 LEU A CA 1
ATOM 1826 C C . LEU A 1 226 ? 2.318 -7.252 -14.306 1.00 85.69 226 LEU A C 1
ATOM 1828 O O . LEU A 1 226 ? 2.817 -6.598 -15.218 1.00 85.69 226 LEU A O 1
ATOM 1832 N N . ARG A 1 227 ? 3.051 -7.762 -13.311 1.00 89.75 227 ARG A N 1
ATOM 1833 C CA . ARG A 1 227 ? 4.505 -7.604 -13.214 1.00 89.75 227 ARG A CA 1
ATOM 1834 C C . ARG A 1 227 ? 5.244 -8.273 -14.364 1.00 89.75 227 ARG A C 1
ATOM 1836 O O . ARG A 1 227 ? 6.152 -7.663 -14.918 1.00 89.75 227 ARG A O 1
ATOM 1843 N N . ALA A 1 228 ? 4.852 -9.487 -14.745 1.00 89.06 228 ALA A N 1
ATOM 1844 C CA . ALA A 1 228 ? 5.441 -10.163 -15.901 1.00 89.06 228 ALA A CA 1
ATOM 1845 C C . ALA A 1 228 ? 5.237 -9.347 -17.190 1.00 89.06 228 ALA A C 1
ATOM 1847 O O . ALA A 1 228 ? 6.188 -9.110 -17.931 1.00 89.06 228 ALA A O 1
ATOM 1848 N N . ALA A 1 229 ? 4.021 -8.836 -17.406 1.00 85.19 229 ALA A N 1
ATOM 1849 C CA . ALA A 1 229 ? 3.721 -7.976 -18.548 1.00 85.19 229 ALA A CA 1
ATOM 1850 C C . ALA A 1 229 ? 4.491 -6.640 -18.504 1.00 85.19 229 ALA A C 1
ATOM 1852 O O . ALA A 1 229 ? 4.974 -6.176 -19.532 1.00 85.19 229 ALA A O 1
ATOM 1853 N N . TYR A 1 230 ? 4.672 -6.045 -17.322 1.00 84.81 230 TYR A N 1
ATOM 1854 C CA . TYR A 1 230 ? 5.482 -4.835 -17.149 1.00 84.81 230 TYR A CA 1
ATOM 1855 C C . TYR A 1 230 ? 6.945 -5.033 -17.519 1.00 84.81 230 TYR A C 1
ATOM 1857 O O . TYR A 1 230 ? 7.512 -4.207 -18.232 1.00 84.81 230 TYR A O 1
ATOM 1865 N N . LEU A 1 231 ? 7.548 -6.132 -17.071 1.00 87.50 231 LEU A N 1
ATOM 1866 C CA . LEU A 1 231 ? 8.930 -6.459 -17.412 1.00 87.50 231 LEU A CA 1
ATOM 1867 C C . LEU A 1 231 ? 9.093 -6.693 -18.918 1.00 87.50 231 LEU A C 1
ATOM 1869 O O . LEU A 1 231 ? 10.080 -6.250 -19.500 1.00 87.50 231 LEU A O 1
ATOM 1873 N N . GLU A 1 232 ? 8.102 -7.312 -19.560 1.00 86.62 232 GLU A N 1
ATOM 1874 C CA . GLU A 1 232 ? 8.102 -7.502 -21.010 1.00 86.62 232 GLU A CA 1
ATOM 1875 C C . GLU A 1 232 ? 8.046 -6.168 -21.767 1.00 86.62 232 GLU A C 1
ATOM 1877 O O . GLU A 1 232 ? 8.848 -5.940 -22.673 1.00 86.62 232 GLU A O 1
ATOM 1882 N N . VAL A 1 233 ? 7.171 -5.243 -21.357 1.00 83.38 233 VAL A N 1
ATOM 1883 C CA . VAL A 1 233 ? 7.107 -3.888 -21.935 1.00 83.38 233 VAL A CA 1
ATOM 1884 C C . VAL A 1 233 ? 8.429 -3.145 -21.735 1.00 83.38 233 VAL A C 1
ATOM 1886 O O . VAL A 1 233 ? 8.935 -2.518 -22.666 1.00 83.38 233 VAL A O 1
ATOM 1889 N N . GLN A 1 234 ? 9.034 -3.239 -20.547 1.00 86.00 234 GLN A N 1
ATOM 1890 C CA . GLN A 1 234 ? 10.339 -2.628 -20.288 1.00 86.00 234 GLN A CA 1
ATOM 1891 C C . GLN A 1 234 ? 11.429 -3.185 -21.208 1.00 86.00 234 GLN A C 1
ATOM 1893 O O . GLN A 1 234 ? 12.206 -2.401 -21.760 1.00 86.00 234 GLN A O 1
ATOM 1898 N N . ARG A 1 235 ? 11.462 -4.506 -21.410 1.00 88.19 235 ARG A N 1
ATOM 1899 C CA . ARG A 1 235 ? 12.401 -5.162 -22.325 1.00 88.19 235 ARG A CA 1
ATOM 1900 C C . ARG A 1 235 ? 12.208 -4.676 -23.759 1.00 88.19 235 ARG A C 1
ATOM 1902 O O . ARG A 1 235 ? 13.168 -4.235 -24.383 1.00 88.19 235 ARG A O 1
ATOM 1909 N N . GLN A 1 236 ? 10.972 -4.659 -24.253 1.00 84.44 236 GLN A N 1
ATOM 1910 C CA . GLN A 1 236 ? 10.658 -4.177 -25.603 1.00 84.44 236 GLN A CA 1
ATOM 1911 C C . GLN A 1 236 ? 11.060 -2.710 -25.801 1.00 84.44 236 GLN A C 1
ATOM 1913 O O . GLN A 1 236 ? 11.648 -2.360 -26.823 1.00 84.44 236 GLN A O 1
ATOM 1918 N N . CYS A 1 237 ? 10.816 -1.849 -24.809 1.00 84.88 237 CYS A N 1
ATOM 1919 C CA . CYS A 1 237 ? 11.264 -0.459 -24.853 1.00 84.88 237 CYS A CA 1
ATOM 1920 C C . CYS A 1 237 ? 12.795 -0.327 -24.884 1.00 84.88 237 CYS A C 1
ATOM 1922 O O . CYS A 1 237 ? 13.310 0.585 -25.532 1.00 84.88 237 CYS A O 1
ATOM 1924 N N . GLN A 1 238 ? 13.531 -1.189 -24.178 1.00 87.06 238 GLN A N 1
ATOM 1925 C CA . GLN A 1 238 ? 14.996 -1.200 -24.223 1.00 87.06 238 GLN A CA 1
ATOM 1926 C C . GLN A 1 238 ? 15.499 -1.652 -25.595 1.00 87.06 238 GLN A C 1
ATOM 1928 O O . GLN A 1 238 ? 16.284 -0.932 -26.208 1.00 87.06 238 GLN A O 1
ATOM 1933 N N . GLU A 1 239 ? 14.973 -2.760 -26.120 1.00 91.00 239 GLU A N 1
ATOM 1934 C CA . GLU A 1 239 ? 15.316 -3.254 -27.457 1.00 91.00 239 GLU A CA 1
ATOM 1935 C C . GLU A 1 239 ? 15.014 -2.215 -28.544 1.00 91.00 239 GLU A C 1
ATOM 1937 O O . GLU A 1 239 ? 15.819 -2.008 -29.450 1.00 91.00 239 GLU A O 1
ATOM 1942 N N . GLN A 1 240 ? 13.881 -1.514 -28.453 1.00 88.62 240 GLN A N 1
ATOM 1943 C CA . GLN A 1 240 ? 13.538 -0.454 -29.398 1.00 88.62 240 GLN A CA 1
ATOM 1944 C C . GLN A 1 240 ? 14.527 0.716 -29.323 1.00 88.62 240 GLN A C 1
ATOM 1946 O O . GLN A 1 240 ? 15.010 1.174 -30.358 1.00 88.62 240 GLN A O 1
ATOM 1951 N N . LYS A 1 241 ? 14.892 1.164 -28.114 1.00 89.62 241 LYS A N 1
ATOM 1952 C CA . LYS A 1 241 ? 15.911 2.213 -27.932 1.00 89.62 241 LYS A CA 1
ATOM 1953 C C . LYS A 1 241 ? 17.269 1.794 -28.489 1.00 89.62 241 LYS A C 1
ATOM 1955 O O . LYS A 1 241 ? 17.978 2.627 -29.052 1.00 89.62 241 LYS A O 1
ATOM 1960 N N . GLU A 1 242 ? 17.650 0.530 -28.337 1.00 90.56 242 GLU A N 1
ATOM 1961 C CA . GLU A 1 242 ? 18.888 0.004 -28.916 1.00 90.56 242 GLU A CA 1
ATOM 1962 C C . GLU A 1 242 ? 18.827 -0.055 -30.442 1.00 90.56 242 GLU A C 1
ATOM 1964 O O . GLU A 1 242 ? 19.765 0.397 -31.100 1.00 90.56 242 GLU A O 1
ATOM 1969 N N . ARG A 1 243 ? 17.708 -0.506 -31.021 1.00 91.69 243 ARG A N 1
ATOM 1970 C CA . ARG A 1 243 ? 17.495 -0.484 -32.478 1.00 91.69 243 ARG A CA 1
ATOM 1971 C C . ARG A 1 243 ? 17.580 0.934 -33.040 1.00 91.69 243 ARG A C 1
ATOM 1973 O O . ARG A 1 243 ? 18.299 1.147 -34.010 1.00 91.69 243 ARG A O 1
ATOM 1980 N N . GLU A 1 244 ? 16.944 1.911 -32.394 1.00 89.56 244 GLU A N 1
ATOM 1981 C CA . GLU A 1 244 ? 17.020 3.325 -32.791 1.00 89.56 244 GLU A CA 1
ATOM 1982 C C . GLU A 1 244 ? 18.449 3.884 -32.696 1.00 89.56 244 GLU A C 1
ATOM 1984 O O . GLU A 1 244 ? 18.872 4.677 -33.540 1.00 89.56 244 GLU A O 1
ATOM 1989 N N . ARG A 1 245 ? 19.226 3.477 -31.682 1.00 92.25 245 ARG A N 1
ATOM 1990 C CA . ARG A 1 245 ? 20.646 3.853 -31.567 1.00 92.25 245 ARG A CA 1
ATOM 1991 C C . ARG A 1 245 ? 21.476 3.255 -32.700 1.00 92.25 245 ARG A C 1
ATOM 1993 O O . ARG A 1 245 ? 22.250 3.981 -33.321 1.00 92.25 245 ARG A O 1
ATOM 2000 N N . LEU A 1 246 ? 21.303 1.965 -32.985 1.00 93.56 246 LEU A N 1
ATOM 2001 C CA . LEU A 1 246 ? 22.014 1.276 -34.065 1.00 93.56 246 LEU A CA 1
ATOM 2002 C C . LEU A 1 246 ? 21.666 1.864 -35.436 1.00 93.56 246 LEU A C 1
ATOM 2004 O O . LEU A 1 246 ? 22.555 2.060 -36.264 1.00 93.56 246 LEU A O 1
ATOM 2008 N N . GLU A 1 247 ? 20.400 2.206 -35.665 1.00 92.62 247 GLU A N 1
ATOM 2009 C CA . GLU A 1 247 ? 19.957 2.852 -36.899 1.00 92.62 247 GLU A CA 1
ATOM 2010 C C . GLU A 1 247 ? 20.578 4.245 -37.069 1.00 92.62 247 GLU A C 1
ATOM 2012 O O . GLU A 1 247 ? 21.086 4.563 -38.146 1.00 92.62 247 GLU A O 1
ATOM 2017 N N . LYS A 1 248 ? 20.638 5.055 -36.002 1.00 92.06 248 LYS A N 1
ATOM 2018 C CA . LYS A 1 248 ? 21.325 6.359 -36.033 1.00 92.06 248 LYS A CA 1
ATOM 2019 C C . LYS A 1 248 ? 22.805 6.221 -36.390 1.00 92.06 248 LYS A C 1
ATOM 2021 O O . LYS A 1 248 ? 23.278 6.950 -37.260 1.00 92.06 248 LYS A O 1
ATOM 2026 N N . VAL A 1 249 ? 23.510 5.267 -35.777 1.00 93.25 249 VAL A N 1
ATOM 2027 C CA . VAL A 1 249 ? 24.925 4.988 -36.082 1.00 93.25 249 VAL A CA 1
ATOM 2028 C C . VAL A 1 249 ? 25.093 4.536 -37.533 1.00 93.25 249 VAL A C 1
ATOM 2030 O O . VAL A 1 249 ? 25.993 5.004 -38.230 1.00 93.25 249 VAL A O 1
ATOM 2033 N N . ARG A 1 250 ? 24.203 3.670 -38.029 1.00 93.38 250 ARG A N 1
ATOM 2034 C CA . ARG A 1 250 ? 24.222 3.221 -39.426 1.00 93.38 250 ARG A CA 1
ATOM 2035 C C . ARG A 1 250 ? 24.039 4.388 -40.398 1.00 93.38 250 ARG A C 1
ATOM 2037 O O . ARG A 1 250 ? 24.832 4.530 -41.325 1.00 93.38 250 ARG A O 1
ATOM 2044 N N . LEU A 1 251 ? 23.042 5.242 -40.169 1.00 92.88 251 LEU A N 1
ATOM 2045 C CA . LEU A 1 251 ? 22.782 6.419 -41.003 1.00 92.88 251 LEU A CA 1
ATOM 2046 C C . LEU A 1 251 ? 23.949 7.418 -40.974 1.00 92.88 251 LEU A C 1
ATOM 2048 O O . LEU A 1 251 ? 24.259 8.045 -41.990 1.00 92.88 251 LEU A O 1
ATOM 2052 N N . GLU A 1 252 ? 24.614 7.571 -39.830 1.00 92.12 252 GLU A N 1
ATOM 2053 C CA . GLU A 1 252 ? 25.811 8.402 -39.710 1.00 92.12 252 GLU A CA 1
ATOM 2054 C C . GLU A 1 252 ? 26.997 7.819 -40.490 1.00 92.12 252 GLU A C 1
ATOM 2056 O O . GLU A 1 252 ? 27.653 8.545 -41.244 1.00 92.12 252 GLU A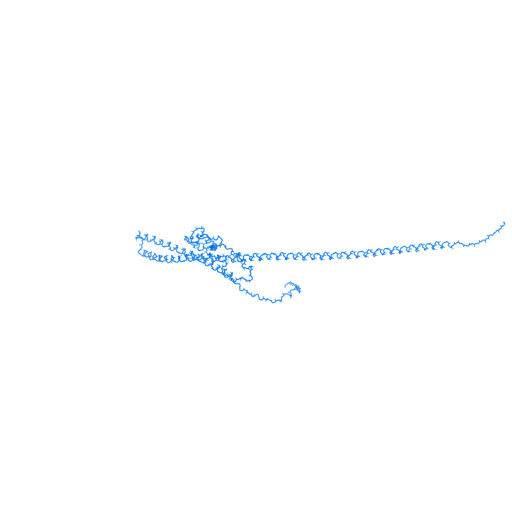 O 1
ATOM 2061 N N . ASN A 1 253 ? 27.221 6.507 -40.403 1.00 91.81 253 ASN A N 1
ATOM 2062 C CA . ASN A 1 253 ? 28.254 5.813 -41.173 1.00 91.81 253 ASN A CA 1
ATOM 2063 C C . ASN A 1 253 ? 28.013 5.925 -42.684 1.00 91.81 253 ASN A C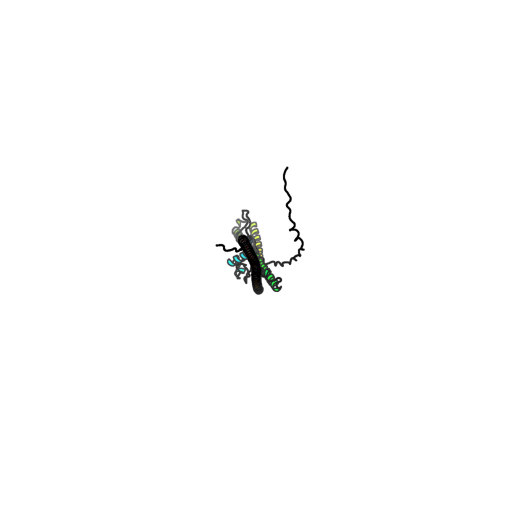 1
ATOM 2065 O O . ASN A 1 253 ? 28.933 6.290 -43.417 1.00 91.81 253 ASN A O 1
ATOM 2069 N N . GLU A 1 254 ? 26.777 5.724 -43.152 1.00 91.00 254 GLU A N 1
ATOM 2070 C CA . GLU A 1 254 ? 26.411 5.903 -44.565 1.00 91.00 254 GLU A CA 1
ATOM 2071 C C . GLU A 1 254 ? 26.645 7.351 -45.037 1.00 91.00 254 GLU A C 1
ATOM 2073 O O . GLU A 1 254 ? 27.140 7.589 -46.145 1.00 91.00 254 GLU A O 1
ATOM 2078 N N . ARG A 1 255 ? 26.345 8.353 -44.195 1.00 91.69 255 ARG A N 1
ATOM 2079 C CA . ARG A 1 255 ? 26.656 9.765 -44.487 1.00 91.69 255 ARG A CA 1
ATOM 2080 C C . ARG A 1 255 ? 28.161 10.013 -44.565 1.00 91.69 255 ARG A C 1
ATOM 2082 O O . ARG A 1 255 ? 28.610 10.731 -45.462 1.00 91.69 255 ARG A O 1
ATOM 2089 N N . ASN A 1 256 ? 28.938 9.444 -43.649 1.00 89.75 256 ASN A N 1
ATOM 2090 C CA . ASN A 1 256 ? 30.392 9.592 -43.617 1.00 89.75 256 ASN A CA 1
ATOM 2091 C C . ASN A 1 256 ? 31.058 8.912 -44.818 1.00 89.75 256 ASN A C 1
ATOM 2093 O O . ASN A 1 256 ? 31.966 9.487 -45.421 1.00 89.75 256 ASN A O 1
ATOM 2097 N N . GLU A 1 257 ? 30.558 7.754 -45.239 1.00 90.19 257 GLU A N 1
ATOM 2098 C CA . GLU A 1 257 ? 31.039 7.061 -46.429 1.00 90.19 257 GLU A CA 1
ATOM 2099 C C . GLU A 1 257 ? 30.717 7.835 -47.711 1.00 90.19 257 GLU A C 1
ATOM 2101 O O . GLU A 1 257 ? 31.613 8.054 -48.530 1.00 90.19 257 GLU A O 1
ATOM 2106 N N . LYS A 1 258 ? 29.496 8.372 -47.851 1.00 91.81 258 LYS A N 1
ATOM 2107 C CA . LYS A 1 258 ? 29.152 9.271 -48.970 1.00 91.81 258 LYS A CA 1
ATOM 2108 C C . LYS A 1 258 ? 30.072 10.493 -49.023 1.00 91.81 258 LYS A C 1
ATOM 2110 O O . LYS A 1 258 ? 30.549 10.853 -50.099 1.00 91.81 258 LYS A O 1
ATOM 2115 N N . LYS A 1 259 ? 30.379 11.107 -47.872 1.00 91.06 259 LYS A N 1
ATOM 2116 C CA . LYS A 1 259 ? 31.351 12.214 -47.788 1.00 91.06 259 LYS A CA 1
ATOM 2117 C C . LYS A 1 259 ? 32.757 11.771 -48.201 1.00 91.06 259 LYS A C 1
ATOM 2119 O O . LYS A 1 259 ? 33.438 12.519 -48.903 1.00 91.06 259 LYS A O 1
ATOM 2124 N N . ARG A 1 260 ? 33.198 10.575 -47.793 1.00 92.25 260 ARG A N 1
ATOM 2125 C CA . ARG A 1 260 ? 34.505 10.013 -48.172 1.00 92.25 260 ARG A CA 1
ATOM 2126 C C . ARG A 1 260 ? 34.595 9.796 -49.682 1.00 92.25 260 ARG A C 1
ATOM 2128 O O . ARG A 1 260 ? 35.540 10.281 -50.296 1.00 92.25 260 ARG A O 1
ATOM 2135 N N . LEU A 1 261 ? 33.589 9.156 -50.278 1.00 91.44 261 LEU A N 1
ATOM 2136 C CA . LEU A 1 261 ? 33.519 8.907 -51.721 1.00 91.44 261 LEU A CA 1
ATOM 2137 C C . LEU A 1 261 ? 33.484 10.215 -52.526 1.00 91.44 261 LEU A C 1
ATOM 2139 O O . LEU A 1 261 ? 34.186 10.341 -53.527 1.00 91.44 261 LEU A O 1
ATOM 2143 N N . ALA A 1 262 ? 32.737 11.224 -52.066 1.00 90.38 262 ALA A N 1
ATOM 2144 C CA . ALA A 1 262 ? 32.711 12.539 -52.706 1.00 90.38 262 ALA A CA 1
ATOM 2145 C C . ALA A 1 262 ? 34.084 13.234 -52.674 1.00 90.38 262 ALA A C 1
ATOM 2147 O O . ALA A 1 262 ? 34.514 13.786 -53.687 1.00 90.38 262 ALA A O 1
ATOM 2148 N N . ARG A 1 263 ? 34.798 13.169 -51.539 1.00 90.19 263 ARG A N 1
ATOM 2149 C CA . ARG A 1 263 ? 36.171 13.693 -51.408 1.00 90.19 263 ARG A CA 1
ATOM 2150 C C . ARG A 1 263 ? 37.161 12.953 -52.302 1.00 90.19 263 ARG A C 1
ATOM 2152 O O . ARG A 1 263 ? 38.071 13.563 -52.855 1.00 90.19 263 ARG A O 1
ATOM 2159 N N . GLU A 1 264 ? 37.006 11.642 -52.439 1.00 88.31 264 GLU A N 1
ATOM 2160 C CA . GLU A 1 264 ? 37.866 10.855 -53.316 1.00 88.31 264 GLU A CA 1
ATOM 2161 C C . GLU A 1 264 ? 37.628 11.206 -54.790 1.00 88.31 264 GLU A C 1
ATOM 2163 O O . GLU A 1 264 ? 38.587 11.392 -55.541 1.00 88.31 264 GLU A O 1
ATOM 2168 N N . LYS A 1 265 ? 36.364 11.393 -55.191 1.00 90.88 265 LYS A N 1
ATOM 2169 C CA . LYS A 1 265 ? 36.001 11.835 -56.542 1.00 90.88 265 LYS A CA 1
ATOM 2170 C C . LYS A 1 265 ? 36.600 13.204 -56.869 1.00 90.88 265 LYS A C 1
ATOM 2172 O O . LYS A 1 265 ? 37.281 13.331 -57.884 1.00 90.88 265 LYS A O 1
ATOM 2177 N N . THR A 1 266 ? 36.431 14.198 -55.994 1.00 88.25 266 THR A N 1
ATOM 2178 C CA . THR A 1 266 ? 37.019 15.532 -56.207 1.00 88.25 266 THR A CA 1
ATOM 2179 C C . THR A 1 266 ? 38.545 15.490 -56.235 1.00 88.25 266 THR A C 1
ATOM 2181 O O . THR A 1 266 ? 39.164 16.187 -57.038 1.00 88.25 266 THR A O 1
ATOM 2184 N N . ARG A 1 267 ? 39.180 14.630 -55.426 1.00 86.81 267 ARG A N 1
ATOM 2185 C CA . ARG A 1 267 ? 40.634 14.419 -55.478 1.00 86.81 267 ARG A CA 1
ATOM 2186 C C . ARG A 1 267 ? 41.084 13.850 -56.828 1.00 86.81 267 ARG A C 1
ATOM 2188 O O . ARG A 1 267 ? 42.070 14.342 -57.373 1.00 86.81 267 ARG A O 1
ATOM 2195 N N . ARG A 1 268 ? 40.371 12.861 -57.382 1.00 87.94 268 ARG A N 1
ATOM 2196 C CA . ARG A 1 268 ? 40.669 12.286 -58.709 1.00 87.94 268 ARG A CA 1
ATOM 2197 C C . ARG A 1 268 ? 40.472 13.305 -59.833 1.00 87.94 268 ARG A C 1
ATOM 2199 O O . ARG A 1 268 ? 41.341 13.427 -60.690 1.00 87.94 268 ARG A O 1
ATOM 2206 N N . GLU A 1 269 ? 39.384 14.072 -59.800 1.00 87.94 269 GLU A N 1
ATOM 2207 C CA . GLU A 1 269 ? 39.120 15.142 -60.775 1.00 87.94 269 GLU A CA 1
ATOM 2208 C C . GLU A 1 269 ? 40.208 16.227 -60.737 1.00 87.94 269 GLU A C 1
ATOM 2210 O O . GLU A 1 269 ? 40.688 16.670 -61.780 1.00 87.94 269 GLU A O 1
ATOM 2215 N N . ASN A 1 270 ? 40.652 16.629 -59.542 1.00 86.12 270 ASN A N 1
ATOM 2216 C CA . ASN A 1 270 ? 41.750 17.582 -59.394 1.00 86.12 270 ASN A CA 1
ATOM 2217 C C . ASN A 1 270 ? 43.079 17.010 -59.905 1.00 86.12 270 ASN A C 1
ATOM 2219 O O . ASN A 1 270 ? 43.801 17.719 -60.602 1.00 86.12 270 ASN A O 1
ATOM 2223 N N . ALA A 1 271 ? 43.383 15.740 -59.622 1.00 84.06 271 ALA A N 1
ATOM 2224 C CA . ALA A 1 271 ? 44.579 15.079 -60.144 1.00 84.06 271 ALA A CA 1
ATOM 2225 C C . ALA A 1 271 ? 44.582 15.026 -61.683 1.00 84.06 271 ALA A C 1
ATOM 2227 O O . ALA A 1 271 ? 45.597 15.334 -62.300 1.00 84.06 271 ALA A O 1
ATOM 2228 N N . GLN A 1 272 ? 43.438 14.733 -62.314 1.00 85.81 272 GLN A N 1
ATOM 2229 C CA . GLN A 1 272 ? 43.301 14.784 -63.776 1.00 85.81 272 GLN A CA 1
ATOM 2230 C C . GLN A 1 272 ? 43.507 16.198 -64.330 1.00 85.81 272 GLN A C 1
ATOM 2232 O O . GLN A 1 272 ? 44.206 16.369 -65.325 1.00 85.81 272 GLN A O 1
ATOM 2237 N N . LYS A 1 273 ? 42.942 17.226 -63.683 1.00 85.50 273 LYS A N 1
ATOM 2238 C CA . LYS A 1 273 ? 43.161 18.625 -64.087 1.00 85.50 273 LYS A CA 1
ATOM 2239 C C . LYS A 1 273 ? 44.631 19.031 -63.987 1.00 85.50 273 LYS A C 1
ATOM 2241 O O . LYS A 1 273 ? 45.104 19.760 -64.854 1.00 85.50 273 LYS A O 1
ATOM 2246 N N . VAL A 1 274 ? 45.340 18.588 -62.948 1.00 80.88 274 VAL A N 1
ATOM 2247 C CA . VAL A 1 274 ? 46.784 18.833 -62.799 1.00 80.88 274 VAL A CA 1
ATOM 2248 C C . VAL A 1 274 ? 47.559 18.120 -63.907 1.00 80.88 274 VAL A C 1
ATOM 2250 O O . VAL A 1 274 ? 48.311 18.782 -64.611 1.00 80.88 274 VAL A O 1
ATOM 2253 N N . ALA A 1 275 ? 47.287 16.836 -64.155 1.00 76.00 275 ALA A N 1
ATOM 2254 C CA . ALA A 1 275 ? 47.938 16.073 -65.222 1.00 76.00 275 ALA A CA 1
ATOM 2255 C C . ALA A 1 275 ? 47.721 16.692 -66.618 1.00 76.00 275 ALA A C 1
ATOM 2257 O O . ALA A 1 275 ? 48.653 16.777 -67.412 1.00 76.00 275 ALA A O 1
ATOM 2258 N N . LEU A 1 276 ? 46.514 17.192 -66.912 1.00 79.44 276 LEU A N 1
ATOM 2259 C CA . LEU A 1 276 ? 46.223 17.898 -68.167 1.00 79.44 276 LEU A CA 1
ATOM 2260 C C . LEU A 1 276 ? 46.988 19.224 -68.288 1.00 79.44 276 LEU A C 1
ATOM 2262 O O . LEU A 1 276 ? 47.440 19.573 -69.378 1.00 79.44 276 LEU A O 1
ATOM 2266 N N . LYS A 1 277 ? 47.142 19.969 -67.185 1.00 78.25 277 LYS A N 1
ATOM 2267 C CA . LYS A 1 277 ? 47.941 21.205 -67.162 1.00 78.25 277 LYS A CA 1
ATOM 2268 C C . LYS A 1 277 ? 49.428 20.921 -67.344 1.00 78.25 277 LYS A C 1
ATOM 2270 O O . LYS A 1 277 ? 50.087 21.658 -68.071 1.00 78.25 277 LYS A O 1
ATOM 2275 N N . GLU A 1 278 ? 49.943 19.868 -66.717 1.00 76.06 278 GLU A N 1
ATOM 2276 C CA . GLU A 1 278 ? 51.327 19.424 -66.890 1.00 76.06 278 GLU A CA 1
ATOM 2277 C C . GLU A 1 278 ? 51.582 18.980 -68.334 1.00 76.06 278 GLU A C 1
ATOM 2279 O O . GLU A 1 278 ? 52.532 19.457 -68.949 1.00 76.06 278 GLU A O 1
ATOM 2284 N N . ASP A 1 279 ? 50.704 18.170 -68.933 1.00 79.19 279 ASP A N 1
ATOM 2285 C CA . ASP A 1 279 ? 50.836 17.758 -70.339 1.00 79.19 279 ASP A CA 1
ATOM 2286 C C . ASP A 1 279 ? 50.779 18.965 -71.298 1.00 79.19 279 ASP A C 1
ATOM 2288 O O . ASP A 1 279 ? 51.601 19.086 -72.209 1.00 79.19 279 ASP A O 1
ATOM 2292 N N . ALA A 1 280 ? 49.882 19.927 -71.049 1.00 77.81 280 ALA A N 1
ATOM 2293 C CA . ALA A 1 280 ? 49.817 21.173 -71.816 1.00 77.81 280 ALA A CA 1
ATOM 2294 C C . ALA A 1 280 ? 51.092 22.027 -71.673 1.00 77.81 280 ALA A C 1
ATOM 2296 O O . ALA A 1 280 ? 51.623 22.505 -72.676 1.00 77.81 280 ALA A O 1
ATOM 2297 N N . ALA A 1 281 ? 51.623 22.181 -70.456 1.00 77.81 281 ALA A N 1
ATOM 2298 C CA . ALA A 1 281 ? 52.875 22.899 -70.209 1.00 77.81 281 ALA A CA 1
ATOM 2299 C C . ALA A 1 281 ? 54.072 22.204 -70.880 1.00 77.81 281 ALA A C 1
ATOM 2301 O O . ALA A 1 281 ? 54.937 22.861 -71.458 1.00 77.81 281 ALA A O 1
ATOM 2302 N N . THR A 1 282 ? 54.095 20.870 -70.869 1.00 76.75 282 THR A N 1
ATOM 2303 C CA . THR A 1 282 ? 55.149 20.076 -71.514 1.00 76.75 282 THR A CA 1
ATOM 2304 C C . THR A 1 282 ? 55.089 20.207 -73.037 1.00 76.75 282 THR A C 1
ATOM 2306 O O . THR A 1 282 ? 56.127 20.362 -73.683 1.00 76.75 282 THR A O 1
ATOM 2309 N N . LYS A 1 283 ? 53.886 20.210 -73.628 1.00 79.81 283 LYS A N 1
ATOM 2310 C CA . LYS A 1 283 ? 53.680 20.480 -75.062 1.00 79.81 283 LYS A CA 1
ATOM 2311 C C . LYS A 1 283 ? 54.106 21.897 -75.444 1.00 79.81 283 LYS A C 1
ATOM 2313 O O . LYS A 1 283 ? 54.814 22.053 -76.434 1.00 79.81 283 LYS A O 1
ATOM 2318 N N . ALA A 1 284 ? 53.746 22.902 -74.647 1.00 79.69 284 ALA A N 1
ATOM 2319 C CA . ALA A 1 284 ? 54.166 24.286 -74.871 1.00 79.69 284 ALA A CA 1
ATOM 2320 C C . ALA A 1 284 ? 55.695 24.439 -74.810 1.00 79.69 284 ALA A C 1
ATOM 2322 O O . ALA A 1 284 ? 56.286 25.089 -75.669 1.00 79.69 284 ALA A O 1
ATOM 2323 N N . ARG A 1 285 ? 56.356 23.777 -73.852 1.00 81.00 285 ARG A N 1
ATOM 2324 C CA . ARG A 1 285 ? 57.821 23.765 -73.756 1.00 81.00 285 ARG A CA 1
ATOM 2325 C C . ARG A 1 285 ? 58.476 23.121 -74.979 1.00 81.00 285 ARG A C 1
ATOM 2327 O O . ARG A 1 285 ? 59.404 23.698 -75.532 1.00 81.00 285 ARG A O 1
ATOM 2334 N N . LYS A 1 286 ? 57.971 21.968 -75.432 1.00 83.94 286 LYS A N 1
ATOM 2335 C CA . LYS A 1 286 ? 58.462 21.312 -76.657 1.00 83.94 286 LYS A CA 1
ATOM 2336 C C . LYS A 1 286 ? 58.273 22.188 -77.899 1.00 83.94 286 LYS A C 1
ATOM 2338 O O . LYS A 1 286 ? 59.143 22.194 -78.762 1.00 83.94 286 LYS A O 1
ATOM 2343 N N . ALA A 1 287 ? 57.168 22.931 -77.987 1.00 82.75 287 ALA A N 1
ATOM 2344 C CA . ALA A 1 287 ? 56.927 23.869 -79.081 1.00 82.75 287 ALA A CA 1
ATOM 2345 C C . ALA A 1 287 ? 57.930 25.037 -79.068 1.00 82.75 287 ALA A C 1
ATOM 2347 O O . ALA A 1 287 ? 58.529 25.325 -80.099 1.00 82.75 287 ALA A O 1
ATOM 2348 N N . LEU A 1 288 ? 58.188 25.639 -77.901 1.00 83.50 288 LEU A N 1
ATOM 2349 C CA . LEU A 1 288 ? 59.200 26.693 -77.747 1.00 83.50 288 LEU A CA 1
ATOM 2350 C C . LEU A 1 288 ? 60.617 26.199 -78.068 1.00 83.50 288 LEU A C 1
ATOM 2352 O O . LEU A 1 288 ? 61.379 26.896 -78.733 1.00 83.50 288 LEU A O 1
ATOM 2356 N N . GLU A 1 289 ? 60.978 24.991 -77.625 1.00 82.12 289 GLU A N 1
ATOM 2357 C CA . GLU A 1 289 ? 62.264 24.377 -77.973 1.00 82.12 289 GLU A CA 1
ATOM 2358 C C . GLU A 1 289 ? 62.370 24.150 -79.491 1.00 82.12 289 GLU A C 1
ATOM 2360 O O . GLU A 1 289 ? 63.405 24.458 -80.081 1.00 82.12 289 GLU A O 1
ATOM 2365 N N . ALA A 1 290 ? 61.302 23.691 -80.150 1.00 82.56 290 ALA A N 1
ATOM 2366 C CA . ALA A 1 290 ? 61.271 23.523 -81.602 1.00 82.56 290 ALA A CA 1
ATOM 2367 C C . ALA A 1 290 ? 61.395 24.858 -82.362 1.00 82.56 290 ALA A C 1
ATOM 2369 O O . ALA A 1 290 ? 62.141 24.932 -83.339 1.00 82.56 290 ALA A O 1
ATOM 2370 N N . GLU A 1 291 ? 60.726 25.920 -81.906 1.00 82.94 291 GLU A N 1
ATOM 2371 C CA . GLU A 1 291 ? 60.864 27.271 -82.470 1.00 82.94 291 GLU A CA 1
ATOM 2372 C C . GLU A 1 291 ? 62.285 27.822 -82.296 1.00 82.94 291 GLU A C 1
ATOM 2374 O O . GLU A 1 291 ? 62.856 28.367 -83.242 1.00 82.94 291 GLU A O 1
ATOM 2379 N N . ALA A 1 292 ? 62.895 27.630 -81.124 1.00 82.62 292 ALA A N 1
ATOM 2380 C CA . ALA A 1 292 ? 64.276 28.031 -80.869 1.00 82.62 292 ALA A CA 1
ATOM 2381 C C . ALA A 1 292 ? 65.268 27.279 -81.774 1.00 82.62 292 ALA A C 1
ATOM 2383 O O . ALA A 1 292 ? 66.185 27.888 -82.331 1.00 82.62 292 ALA A O 1
ATOM 2384 N N . TRP A 1 293 ? 65.057 25.976 -81.984 1.00 80.75 293 TRP A N 1
ATOM 2385 C CA . TRP A 1 293 ? 65.837 25.172 -82.928 1.00 80.75 293 TRP A CA 1
ATOM 2386 C C . TRP A 1 293 ? 65.651 25.629 -84.378 1.00 80.75 293 TRP A C 1
ATOM 2388 O O . TRP A 1 293 ? 66.634 25.745 -85.112 1.00 80.75 293 TRP A O 1
ATOM 2398 N N . ALA A 1 294 ? 64.422 25.943 -84.792 1.00 82.06 294 ALA A N 1
ATOM 2399 C CA . ALA A 1 294 ? 64.144 26.477 -86.122 1.00 82.06 294 ALA A CA 1
ATOM 2400 C C . ALA A 1 294 ? 64.816 27.845 -86.340 1.00 82.06 294 ALA A C 1
ATOM 2402 O O . ALA A 1 294 ? 65.425 28.073 -87.386 1.00 82.06 294 ALA A O 1
ATOM 2403 N N . ALA A 1 295 ? 64.778 28.730 -85.339 1.00 78.06 295 ALA A N 1
ATOM 2404 C CA . ALA A 1 295 ? 65.458 30.023 -85.375 1.00 78.06 295 ALA A CA 1
ATOM 2405 C C . ALA A 1 295 ? 66.988 29.873 -85.433 1.00 78.06 295 ALA A C 1
ATOM 2407 O O . ALA A 1 295 ? 67.647 30.583 -86.196 1.00 78.06 295 ALA A O 1
ATOM 2408 N N . TYR A 1 296 ? 67.558 28.924 -84.681 1.00 80.50 296 TYR A N 1
ATOM 2409 C CA . TYR A 1 296 ? 68.983 28.595 -84.747 1.00 80.50 296 TYR A CA 1
ATOM 2410 C C . TYR A 1 296 ? 69.386 28.091 -86.138 1.00 80.50 296 TYR A C 1
ATOM 2412 O O . TYR A 1 296 ? 70.346 28.599 -86.718 1.00 80.50 296 TYR A O 1
ATOM 2420 N N . LEU A 1 297 ? 68.627 27.153 -86.713 1.00 81.25 297 LEU A N 1
ATOM 2421 C CA . LEU A 1 297 ? 68.875 26.640 -88.063 1.00 81.25 297 LEU A CA 1
ATOM 2422 C C . LEU A 1 297 ? 68.748 27.738 -89.126 1.00 81.25 297 LEU A C 1
ATOM 2424 O O . LEU A 1 297 ? 69.584 27.812 -90.023 1.00 81.25 297 LEU A O 1
ATOM 2428 N N . ALA A 1 298 ? 67.759 28.627 -89.013 1.00 77.50 298 ALA A N 1
ATOM 2429 C CA . ALA A 1 298 ? 67.604 29.765 -89.918 1.00 77.50 298 ALA A CA 1
ATOM 2430 C C . ALA A 1 298 ? 68.768 30.764 -89.804 1.00 77.50 298 ALA A C 1
ATOM 2432 O O . ALA A 1 298 ? 69.254 31.256 -90.821 1.00 77.50 298 ALA A O 1
ATOM 2433 N N . LYS A 1 299 ? 69.255 31.036 -88.587 1.00 77.00 299 LYS A N 1
ATOM 2434 C CA . LYS A 1 299 ? 70.432 31.886 -88.355 1.00 77.00 299 LYS A CA 1
ATOM 2435 C C . LYS A 1 299 ? 71.712 31.241 -88.891 1.00 77.00 299 LYS A C 1
ATOM 2437 O O . LYS A 1 299 ? 72.491 31.919 -89.547 1.00 77.00 299 LYS A O 1
ATOM 2442 N N . SER A 1 300 ? 71.891 29.938 -88.676 1.00 73.00 300 SER A N 1
ATOM 2443 C CA . SER A 1 300 ? 73.006 29.169 -89.238 1.00 73.00 300 SER A CA 1
ATOM 2444 C C . SER A 1 300 ? 72.971 29.155 -90.767 1.00 73.00 300 SER A C 1
ATOM 2446 O O . SER A 1 300 ? 74.014 29.287 -91.401 1.00 73.00 300 SER A O 1
ATOM 2448 N N . LYS A 1 301 ? 71.781 29.050 -91.370 1.00 73.94 301 LYS A N 1
ATOM 2449 C CA . LYS A 1 301 ? 71.609 29.139 -92.822 1.00 73.94 301 LYS A CA 1
ATOM 2450 C C . LYS A 1 301 ? 71.962 30.532 -93.351 1.00 73.94 301 LYS A C 1
ATOM 2452 O O . LYS A 1 301 ? 72.693 30.614 -94.324 1.00 73.94 301 LYS A O 1
ATOM 2457 N N . ARG A 1 302 ? 71.530 31.603 -92.674 1.00 69.69 302 ARG A N 1
ATOM 2458 C CA . ARG A 1 302 ? 71.927 32.982 -93.017 1.00 69.69 302 ARG A CA 1
ATOM 2459 C C . ARG A 1 302 ? 73.430 33.212 -92.885 1.00 69.69 302 ARG A C 1
ATOM 2461 O O . ARG A 1 302 ? 73.997 33.830 -93.765 1.00 69.69 302 ARG A O 1
ATOM 2468 N N . GLN A 1 303 ? 74.072 32.673 -91.847 1.00 66.56 303 GLN A N 1
ATOM 2469 C CA . GLN A 1 303 ? 75.532 32.726 -91.717 1.00 66.56 303 GLN A CA 1
ATOM 2470 C C . GLN A 1 303 ? 76.236 31.975 -92.847 1.00 66.56 303 GLN A C 1
ATOM 2472 O O . GLN A 1 303 ? 77.191 32.493 -93.395 1.00 66.56 303 GLN A O 1
ATOM 2477 N N . ARG A 1 304 ? 75.735 30.803 -93.260 1.00 61.97 304 ARG A N 1
ATOM 2478 C CA . ARG A 1 304 ? 76.272 30.103 -94.439 1.00 61.97 304 ARG A CA 1
ATOM 2479 C C . ARG A 1 304 ? 76.062 30.883 -95.734 1.00 61.97 304 ARG A C 1
ATOM 2481 O O . ARG A 1 304 ? 76.949 30.878 -96.571 1.00 61.97 304 ARG A O 1
ATOM 2488 N N . GLU A 1 305 ? 74.917 31.539 -95.898 1.00 63.44 305 GLU A N 1
ATOM 2489 C CA . GLU A 1 305 ? 74.638 32.399 -97.055 1.00 63.44 305 GLU A CA 1
ATOM 2490 C C . GLU A 1 305 ? 75.506 33.680 -97.039 1.00 63.44 305 GLU A C 1
ATOM 2492 O O . GLU A 1 305 ? 75.932 34.130 -98.098 1.00 63.44 305 GLU A O 1
ATOM 2497 N N . GLU A 1 306 ? 75.826 34.238 -95.864 1.00 58.78 306 GLU A N 1
ATOM 2498 C CA . GLU A 1 306 ? 76.793 35.338 -95.686 1.00 58.78 306 GLU A CA 1
ATOM 2499 C C . GLU A 1 306 ? 78.242 34.881 -95.955 1.00 58.78 306 GLU A C 1
ATOM 2501 O O . GLU A 1 306 ? 78.962 35.555 -96.690 1.00 58.78 306 GLU A O 1
ATOM 2506 N N . ASP A 1 307 ? 78.643 33.703 -95.467 1.00 58.25 307 ASP A N 1
ATOM 2507 C CA . ASP A 1 307 ? 79.960 33.100 -95.726 1.00 58.25 307 ASP A CA 1
ATOM 2508 C C . ASP A 1 307 ? 80.128 32.717 -97.219 1.00 58.25 307 ASP A C 1
ATOM 2510 O O . ASP A 1 307 ? 81.200 32.885 -97.806 1.00 58.25 307 ASP A O 1
ATOM 2514 N N . GLU A 1 308 ? 79.063 32.246 -97.884 1.00 55.09 308 GLU A N 1
ATOM 2515 C CA . GLU A 1 308 ? 79.038 31.994 -99.336 1.00 55.09 308 GLU A CA 1
ATOM 2516 C C . GLU A 1 308 ? 79.041 33.297 -100.155 1.00 55.09 308 GLU A C 1
ATOM 2518 O O . GLU A 1 308 ? 79.662 33.353 -101.223 1.00 55.09 308 GLU A O 1
ATOM 2523 N N . ALA A 1 309 ? 78.415 34.370 -99.659 1.00 53.25 309 ALA A N 1
ATOM 2524 C CA . ALA A 1 309 ? 78.476 35.688 -100.288 1.00 53.25 309 ALA A CA 1
ATOM 2525 C C . ALA A 1 309 ? 79.902 36.271 -100.250 1.00 53.25 309 ALA A C 1
ATOM 2527 O O . ALA A 1 309 ? 80.359 36.792 -101.274 1.00 53.25 309 ALA A O 1
ATOM 2528 N N . ASP A 1 310 ? 80.647 36.094 -99.155 1.00 51.28 310 ASP A N 1
ATOM 2529 C CA . ASP A 1 310 ? 82.056 36.508 -99.056 1.00 51.28 310 ASP A CA 1
ATOM 2530 C C . ASP A 1 310 ? 83.008 35.629 -99.895 1.00 51.28 310 ASP A C 1
ATOM 2532 O O . ASP A 1 310 ? 84.006 36.124 -100.428 1.00 51.28 310 ASP A O 1
ATOM 2536 N N . HIS A 1 311 ? 82.672 34.358 -100.145 1.00 50.03 311 HIS A N 1
ATOM 2537 C CA . HIS A 1 311 ? 83.416 33.490 -101.072 1.00 50.03 311 HIS A CA 1
ATOM 2538 C C . HIS A 1 311 ? 83.066 33.677 -102.561 1.00 50.03 311 HIS A C 1
ATOM 2540 O O . HIS A 1 311 ? 83.801 33.203 -103.431 1.00 50.03 311 HIS A O 1
ATOM 2546 N N . SER A 1 312 ? 82.004 34.418 -102.893 1.00 44.81 312 SER A N 1
ATOM 2547 C CA . SER A 1 312 ? 81.603 34.699 -104.284 1.00 44.81 312 SER A CA 1
ATOM 2548 C C . SER A 1 312 ? 82.293 35.924 -104.921 1.00 44.81 312 SER A C 1
ATOM 2550 O O . SER A 1 312 ? 82.177 36.150 -106.129 1.00 44.81 312 SER A O 1
ATOM 2552 N N . ARG A 1 313 ? 83.116 36.670 -104.165 1.00 45.72 313 ARG A N 1
ATOM 2553 C CA . ARG A 1 313 ? 84.059 37.680 -104.691 1.00 45.72 313 ARG A CA 1
ATOM 2554 C C . ARG A 1 313 ? 85.466 37.102 -104.886 1.00 45.72 313 ARG A C 1
ATOM 2556 O O . ARG A 1 313 ? 86.436 37.588 -104.316 1.00 45.72 313 ARG A O 1
ATOM 2563 N N . GLY A 1 314 ? 85.613 36.099 -105.750 1.00 49.41 314 GLY A N 1
ATOM 2564 C CA . GLY A 1 314 ? 86.955 35.692 -106.171 1.00 49.41 314 GLY A CA 1
ATOM 2565 C C . GLY A 1 314 ? 87.051 34.426 -107.006 1.00 49.41 314 GLY A C 1
ATOM 2566 O O . GLY A 1 314 ? 87.546 33.429 -106.505 1.00 49.41 314 GLY A O 1
ATOM 2567 N N . ALA A 1 315 ? 86.682 34.469 -108.292 1.00 39.91 315 ALA A N 1
ATOM 2568 C CA . ALA A 1 315 ? 87.279 33.575 -109.296 1.00 39.91 315 ALA A CA 1
ATOM 2569 C C . ALA A 1 315 ? 86.937 33.999 -110.736 1.00 39.91 315 ALA A C 1
ATOM 2571 O O . ALA A 1 315 ? 86.004 33.490 -111.353 1.00 39.91 315 ALA A O 1
ATOM 2572 N N . LYS A 1 316 ? 87.749 34.894 -111.313 1.00 39.53 316 LYS A N 1
ATOM 2573 C CA . LYS A 1 316 ? 87.861 35.066 -112.770 1.00 39.53 316 LYS A CA 1
ATOM 2574 C C . LYS A 1 316 ? 89.153 34.367 -113.207 1.00 39.53 316 LYS A C 1
ATOM 2576 O O . LYS A 1 316 ? 90.240 34.819 -112.865 1.00 39.53 316 LYS A O 1
ATOM 2581 N N . ARG A 1 317 ? 89.037 33.245 -113.923 1.00 49.22 317 ARG A N 1
ATOM 2582 C CA . ARG A 1 317 ? 90.160 32.584 -114.613 1.00 49.22 317 ARG A CA 1
ATOM 2583 C C . ARG A 1 317 ? 90.395 33.262 -115.963 1.00 49.22 317 ARG A C 1
ATOM 2585 O O . ARG A 1 317 ? 89.459 33.300 -116.755 1.00 49.22 317 ARG A O 1
ATOM 2592 N N . VAL A 1 318 ? 91.627 33.692 -116.253 1.00 43.59 318 VAL A N 1
ATOM 2593 C CA . VAL A 1 318 ? 92.151 33.841 -117.627 1.00 43.59 318 VAL A CA 1
ATOM 2594 C C . VAL A 1 318 ? 93.655 33.522 -117.644 1.00 43.59 318 VAL A C 1
ATOM 2596 O O . VAL A 1 318 ? 94.413 34.050 -116.838 1.00 43.59 318 VAL A O 1
ATOM 2599 N N . ASN A 1 319 ? 94.041 32.637 -118.568 1.00 48.31 319 ASN A N 1
ATOM 2600 C CA . ASN A 1 319 ? 95.398 32.240 -118.968 1.00 48.31 319 ASN A CA 1
ATOM 2601 C C . ASN A 1 319 ? 95.966 33.209 -120.022 1.00 48.31 319 ASN A C 1
ATOM 2603 O O . ASN A 1 319 ? 95.267 33.443 -121.002 1.00 48.31 319 ASN A O 1
ATOM 2607 N N . LEU A 1 320 ? 97.233 33.623 -119.893 1.00 48.62 320 LEU A N 1
ATOM 2608 C CA . LEU A 1 320 ? 98.208 34.025 -120.938 1.00 48.62 320 LEU A CA 1
ATOM 2609 C C . LEU A 1 320 ? 99.594 33.895 -120.255 1.00 48.62 320 LEU A C 1
ATOM 2611 O O . LEU A 1 320 ? 99.702 34.277 -119.098 1.00 48.62 320 LEU A O 1
ATOM 2615 N N . GLY A 1 321 ? 100.691 33.355 -120.784 1.00 36.12 321 GLY A N 1
ATOM 2616 C CA . GLY A 1 321 ? 101.162 33.128 -122.149 1.00 36.12 321 GLY A CA 1
ATOM 2617 C C . GLY A 1 321 ? 102.670 33.462 -122.155 1.00 36.12 321 GLY A C 1
ATOM 2618 O O . GLY A 1 321 ? 103.049 34.518 -121.663 1.00 36.12 321 GLY A O 1
ATOM 2619 N N . ASN A 1 322 ? 103.509 32.540 -122.641 1.00 40.41 322 ASN A N 1
ATOM 2620 C CA . ASN A 1 322 ? 104.981 32.607 -122.707 1.00 40.41 322 ASN A CA 1
ATOM 2621 C C . ASN A 1 322 ? 105.549 33.837 -123.444 1.00 40.41 322 ASN A C 1
ATOM 2623 O O . ASN A 1 322 ? 104.967 34.294 -124.426 1.00 40.41 322 ASN A O 1
ATOM 2627 N N . GLY A 1 323 ? 106.779 34.220 -123.087 1.00 38.50 323 GLY A N 1
ATOM 2628 C CA . GLY A 1 323 ? 107.686 35.010 -123.925 1.00 38.50 323 GLY A CA 1
ATOM 2629 C C . GLY A 1 323 ? 109.108 35.025 -123.351 1.00 38.50 323 GLY A C 1
ATOM 2630 O O . GLY A 1 323 ? 109.268 35.445 -122.214 1.00 38.50 323 GLY A O 1
ATOM 2631 N N . TYR A 1 324 ? 110.045 34.491 -124.147 1.00 41.22 324 TYR A N 1
ATOM 2632 C CA . TYR A 1 324 ? 111.520 34.565 -124.140 1.00 41.22 324 TYR A CA 1
ATOM 2633 C C . TYR A 1 324 ? 112.260 35.350 -123.052 1.00 41.22 324 TYR A C 1
ATOM 2635 O O . TYR A 1 324 ? 111.948 36.544 -122.852 1.00 41.22 324 TYR A O 1
#

pLDDT: mean 72.07, std 20.87, range [28.28, 95.75]

Foldseek 3Di:
DDDDDDDDDDDPDPPPPPDDDPDPPPPDPPPPQPFLDLFPWDQCLLVPPPDDDPPDPDDDDRDDTDGLLVVLLVCLVVVVDVLLVVFDADNRRRAGADDDPSVVLVVLVVQQDPDDPVVLVVLVSLLRVLNVQLSVLVSVLSVLVVVLVVLVVVLVVLVVVLVVCVVCVPVDDPVVNVVSVVVNVVSVVVSVVSVVVSVVSSVSNSVSRVSNNVSCVVNVVVSVVSVVSSVVSVVVVVVVVVVVVVVVVVVVVVVVVVVVVVVVVVVVVVVVVVVVVVVVVVVVVVVVVVVVVVVVVVVVVVVVVVVVVVVVPDDDDDDDDDDD

Secondary structure (DSSP, 8-state):
-----------S-SSSSS---------------TT--S--EEPGGGS--SSS----SS--PPPPPEEHHHHHHHHHHTT--HHHHTS-B-TTT--BSS---HHHHHHHHHHS-SS--HHHHHHHHHHHHHHHHHHHHHHHHHHHHHHHHHHHHHHHHHHHHHHHHHH-TTSS-HHHHHHHHHHHHHHHHHHHHHHHHHHHHHHHHHHHHHHHHHHHHHHHHHHHHHHHHHHHHHHHHHHHHHHHHHHHHHHHHHHHHHHHHHHHHHHHHHHHHHHHHHHHHHHHHHHHHHHHHHHHHHHHHHHHHHHHHHHTS-----------